Protein AF-A0A6P2BYM3-F1 (afdb_monomer_lite)

Sequence (238 aa):
MALVHRDWSRILVRNHDEKTKDMSRSVLPSSWRVGARATRRAVHKRRRARERDALAAARGATPEINDTYRAEIAGLVFTRRFYDKAAPLVRWARATVAADPALREAPLGEQVAYFARLMPPTLIGRHAVSHIAAGLDWADRAVCLTCQVTRPARPVTETERLVRQILAAGLHGTLNANLRTAYGRQASLDGEGGNHRQALPRRLLLGAHDAAAFAREMAGYPQARAVIATVAAMADRD

Foldseek 3Di:
DDDDDPDPVPPPPPCPLVVLAVLLVLQDFFPCPVVLVVLVVVLVVVVVVQVVVQVVVQVPHDGDRPDCSVVSVVVSVVVRLVRGPLVVVLVVLVVVLVVDPVLVPDPLVVSLVVQLVSFDPDPSSVSSSVNNSVSVVVVVVVVVVVVVPVPPVPPCPPLLVLLVLCQVLVVLVVLQVVLVVVLVVVVVVCPPDDDPPQHDDNDGDPHDVCSSVVSVSLVVHPVSSVSSVVSSVVSVVD

pLDDT: mean 74.5, std 16.9, range [35.12, 94.69]

Organism: NCBI:txid2480626

Structure (mmCIF, N/CA/C/O backbone):
data_AF-A0A6P2BYM3-F1
#
_entry.id   AF-A0A6P2BYM3-F1
#
loop_
_atom_site.group_PDB
_atom_site.id
_atom_site.type_symbol
_atom_site.label_atom_id
_atom_site.label_alt_id
_atom_site.label_comp_id
_atom_site.label_asym_id
_atom_site.label_entity_id
_atom_site.label_seq_id
_atom_site.pdbx_PDB_ins_code
_atom_site.Cartn_x
_atom_site.Cartn_y
_atom_site.Cartn_z
_atom_site.occupancy
_atom_site.B_iso_or_equiv
_atom_site.auth_seq_id
_atom_site.auth_comp_id
_atom_site.auth_asym_id
_atom_site.auth_atom_id
_atom_site.pdbx_PDB_model_num
ATOM 1 N N . MET A 1 1 ? -43.921 -13.849 39.320 1.00 38.28 1 MET A N 1
ATOM 2 C CA . MET A 1 1 ? -43.111 -12.941 38.477 1.00 38.28 1 MET A CA 1
ATOM 3 C C . MET A 1 1 ? -41.957 -13.733 37.880 1.00 38.28 1 MET A C 1
ATOM 5 O O . MET A 1 1 ? -40.975 -13.956 38.571 1.00 38.28 1 MET A O 1
ATOM 9 N N . ALA A 1 2 ? -42.099 -14.227 36.648 1.00 35.12 2 ALA A N 1
ATOM 10 C CA . ALA A 1 2 ? -41.050 -14.990 35.971 1.00 35.12 2 ALA A CA 1
ATOM 11 C C . ALA A 1 2 ? -40.265 -14.068 35.025 1.00 35.12 2 ALA A C 1
ATOM 13 O O . ALA A 1 2 ? -40.836 -13.469 34.115 1.00 35.12 2 ALA A O 1
ATOM 14 N N . LEU A 1 3 ? -38.963 -13.935 35.286 1.00 39.97 3 LEU A N 1
ATOM 15 C CA . LEU A 1 3 ? -37.997 -13.233 34.447 1.00 39.97 3 LEU A CA 1
ATOM 16 C C . LEU A 1 3 ? -37.864 -13.955 33.101 1.00 39.97 3 LEU A C 1
ATOM 18 O O . LEU A 1 3 ? -37.466 -15.116 33.039 1.00 39.97 3 LEU A O 1
ATOM 22 N N . VAL A 1 4 ? -38.200 -13.251 32.020 1.00 40.19 4 VAL A N 1
ATOM 23 C CA . VAL A 1 4 ? -38.022 -13.723 30.645 1.00 40.19 4 VAL A CA 1
ATOM 24 C C . VAL A 1 4 ? -36.529 -13.711 30.322 1.00 40.19 4 VAL A C 1
ATOM 26 O O . VAL A 1 4 ? -35.939 -12.662 30.058 1.00 40.19 4 VAL A O 1
ATOM 29 N N . HIS A 1 5 ? -35.916 -14.892 30.350 1.00 39.31 5 HIS A N 1
ATOM 30 C CA . HIS A 1 5 ? -34.553 -15.117 29.886 1.00 39.31 5 HIS A CA 1
ATOM 31 C C . HIS A 1 5 ? -34.525 -14.891 28.366 1.00 39.31 5 HIS A C 1
ATOM 33 O O . HIS A 1 5 ? -35.061 -15.690 27.598 1.00 39.31 5 HIS A O 1
ATOM 39 N N . ARG A 1 6 ? -33.948 -13.773 27.910 1.00 47.12 6 ARG A N 1
ATOM 40 C CA . ARG A 1 6 ? -33.677 -13.577 26.480 1.00 47.12 6 ARG A CA 1
ATOM 41 C C . ARG A 1 6 ? -32.546 -14.515 26.084 1.00 47.12 6 ARG A C 1
ATOM 43 O O . ARG A 1 6 ? -31.391 -14.299 26.443 1.00 47.12 6 ARG A O 1
ATOM 50 N N . ASP A 1 7 ? -32.917 -15.577 25.387 1.00 41.12 7 ASP A N 1
ATOM 51 C CA . ASP A 1 7 ? -32.004 -16.519 24.765 1.00 41.12 7 ASP A CA 1
ATOM 52 C C . ASP A 1 7 ? -31.362 -15.872 23.526 1.00 41.12 7 ASP A C 1
ATOM 54 O O . ASP A 1 7 ? -31.985 -15.714 22.474 1.00 41.12 7 ASP A O 1
ATOM 58 N N . TRP A 1 8 ? -30.108 -15.450 23.675 1.00 41.06 8 TRP A N 1
ATOM 59 C CA . TRP A 1 8 ? -29.297 -14.869 22.603 1.00 41.06 8 TRP A CA 1
ATOM 60 C C . TRP A 1 8 ? -28.650 -15.932 21.695 1.00 41.06 8 TRP A C 1
ATOM 62 O O . TRP A 1 8 ? -27.950 -15.578 20.747 1.00 41.06 8 TRP A O 1
ATOM 72 N N . SER A 1 9 ? -28.904 -17.229 21.914 1.00 38.72 9 SER A N 1
ATOM 73 C CA . SER A 1 9 ? -28.304 -18.322 21.129 1.00 38.72 9 SER A CA 1
ATOM 74 C C . SER A 1 9 ? -28.823 -18.439 19.683 1.00 38.72 9 SER A C 1
ATOM 76 O O . SER A 1 9 ? -28.321 -19.248 18.901 1.00 38.72 9 SER A O 1
ATOM 78 N N . ARG A 1 10 ? -29.788 -17.601 19.271 1.00 37.06 10 ARG A N 1
ATOM 79 C CA . ARG A 1 10 ? -30.429 -17.646 17.941 1.00 37.06 10 ARG A CA 1
ATOM 80 C C . ARG A 1 10 ? -29.962 -16.618 16.906 1.00 37.06 10 ARG A C 1
ATOM 82 O O . ARG A 1 10 ? -30.599 -16.498 15.865 1.00 37.06 10 ARG A O 1
ATOM 89 N N . ILE A 1 11 ? -28.820 -15.954 17.096 1.00 40.03 11 ILE A N 1
ATOM 90 C CA . ILE A 1 11 ? -28.128 -15.253 15.988 1.00 40.03 11 ILE A CA 1
ATOM 91 C C . ILE A 1 11 ? -26.802 -15.955 15.666 1.00 40.03 11 ILE A C 1
ATOM 93 O O . ILE A 1 11 ? -25.751 -15.345 15.495 1.00 40.03 11 ILE A O 1
ATOM 97 N N . LEU A 1 12 ? -26.839 -17.283 15.575 1.00 39.53 12 LEU A N 1
ATOM 98 C CA . LEU A 1 12 ? -25.776 -18.049 14.936 1.00 39.53 12 LEU A CA 1
ATOM 99 C C . LEU A 1 12 ? -25.967 -17.915 13.423 1.00 39.53 12 LEU A C 1
ATOM 101 O O . LEU A 1 12 ? -26.737 -18.643 12.796 1.00 39.53 12 LEU A O 1
ATOM 105 N N . VAL A 1 13 ? -25.292 -16.922 12.841 1.00 37.38 13 VAL A N 1
ATOM 106 C CA . VAL A 1 13 ? -25.166 -16.763 11.390 1.00 37.38 13 VAL A CA 1
ATOM 107 C C . VAL A 1 13 ? -24.472 -18.016 10.846 1.00 37.38 13 VAL A C 1
ATOM 109 O O . VAL A 1 13 ? -23.249 -18.097 10.796 1.00 37.38 13 VAL A O 1
ATOM 112 N N . ARG A 1 14 ? -25.271 -18.999 10.414 1.00 39.94 14 ARG A N 1
ATOM 113 C CA . ARG A 1 14 ? -24.880 -20.276 9.778 1.00 39.94 14 ARG A CA 1
ATOM 114 C C . ARG A 1 14 ? -24.129 -20.129 8.437 1.00 39.94 14 ARG A C 1
ATOM 116 O O . ARG A 1 14 ? -23.983 -21.095 7.706 1.00 39.94 14 ARG A O 1
ATOM 123 N N . ASN A 1 15 ? -23.648 -18.932 8.110 1.00 40.53 15 ASN A N 1
ATOM 124 C CA . ASN A 1 15 ? -23.159 -18.541 6.787 1.00 40.53 15 ASN A CA 1
ATOM 125 C C . ASN A 1 15 ? -21.648 -18.196 6.777 1.00 40.53 15 ASN A C 1
ATOM 127 O O . ASN A 1 15 ? -21.139 -17.596 5.834 1.00 40.53 15 ASN A O 1
ATOM 131 N N . HIS A 1 16 ? -20.910 -18.505 7.852 1.00 48.97 16 HIS A N 1
ATOM 132 C CA . HIS A 1 16 ? -19.510 -18.079 8.006 1.00 48.97 16 HIS A CA 1
ATOM 133 C C . HIS A 1 16 ? -18.551 -18.761 7.009 1.00 48.97 16 HIS A C 1
ATOM 135 O O . HIS A 1 16 ? -17.709 -18.098 6.393 1.00 48.97 16 HIS A O 1
ATOM 141 N N . ASP A 1 17 ? -18.733 -20.061 6.775 1.00 49.97 17 ASP A N 1
ATOM 142 C CA . ASP A 1 17 ? -17.878 -20.843 5.872 1.00 49.97 17 ASP A CA 1
ATOM 143 C C . ASP A 1 17 ? -18.214 -20.591 4.398 1.00 49.97 17 ASP A C 1
ATOM 145 O O . ASP A 1 17 ? -17.322 -20.514 3.547 1.00 49.97 17 ASP A O 1
ATOM 149 N N . GLU A 1 18 ? -19.500 -20.402 4.093 1.00 53.53 18 GLU A N 1
ATOM 150 C CA . GLU A 1 18 ? -19.970 -20.005 2.762 1.00 53.53 18 GLU A CA 1
ATOM 151 C C . GLU A 1 18 ? -19.459 -18.614 2.399 1.00 53.53 18 GLU A C 1
ATOM 153 O O . GLU A 1 18 ? -18.909 -18.438 1.317 1.00 53.53 18 GLU A O 1
ATOM 158 N N . LYS A 1 19 ? -19.482 -17.662 3.338 1.00 60.12 19 LYS A N 1
ATOM 159 C CA . LYS A 1 19 ? -18.892 -16.334 3.145 1.00 60.12 19 LYS A CA 1
ATOM 160 C C . LYS A 1 19 ? -17.387 -16.391 2.889 1.00 60.12 19 LYS A C 1
ATOM 162 O O . LYS A 1 19 ? -16.886 -15.648 2.051 1.00 60.12 19 LYS A O 1
ATOM 167 N N . THR A 1 20 ? -16.655 -17.273 3.566 1.00 54.47 20 THR A N 1
ATOM 168 C CA . THR A 1 20 ? -15.210 -17.456 3.339 1.00 54.47 20 THR A CA 1
ATOM 169 C C . THR A 1 20 ? -14.934 -18.039 1.951 1.00 54.47 20 THR A C 1
ATOM 171 O O . THR A 1 20 ? -14.090 -17.523 1.210 1.00 54.47 20 THR A O 1
ATOM 174 N N . LYS A 1 21 ? -15.703 -19.057 1.541 1.00 56.66 21 LYS A N 1
ATOM 175 C CA . LYS A 1 21 ? -15.645 -19.620 0.184 1.00 56.66 21 LYS A CA 1
ATOM 176 C C . LYS A 1 21 ? -16.034 -18.590 -0.878 1.00 56.66 21 LYS A C 1
ATOM 178 O O . LYS A 1 21 ? -15.317 -18.461 -1.870 1.00 56.66 21 LYS A O 1
ATOM 183 N N . ASP A 1 22 ? -17.085 -17.815 -0.666 1.00 56.53 22 ASP A N 1
ATOM 184 C CA . ASP A 1 22 ? -17.544 -16.799 -1.612 1.00 56.53 22 ASP A CA 1
ATOM 185 C C . ASP A 1 22 ? -16.591 -15.611 -1.698 1.00 56.53 22 ASP A C 1
ATOM 187 O O . ASP A 1 22 ? -16.320 -15.139 -2.799 1.00 56.53 22 ASP A O 1
ATOM 191 N N . MET A 1 23 ? -15.966 -15.198 -0.592 1.00 57.38 23 MET A N 1
ATOM 192 C CA . MET A 1 23 ? -14.888 -14.203 -0.625 1.00 57.38 23 MET A CA 1
ATOM 193 C C . MET A 1 23 ? -13.652 -14.713 -1.375 1.00 57.38 23 MET A C 1
ATOM 195 O O . MET A 1 23 ? -13.009 -13.946 -2.091 1.00 57.38 23 MET A O 1
ATOM 199 N N . SER A 1 24 ? -13.318 -16.004 -1.253 1.00 55.56 24 SER A N 1
ATOM 200 C CA . SER A 1 24 ? -12.226 -16.609 -2.029 1.00 55.56 24 SER A CA 1
ATOM 201 C C . SER A 1 24 ? -12.542 -16.643 -3.532 1.00 55.56 24 SER A C 1
ATOM 203 O O . SER A 1 24 ? -11.670 -16.373 -4.357 1.00 55.56 24 SER A O 1
ATOM 205 N N . ARG A 1 25 ? -13.809 -16.889 -3.897 1.00 51.53 25 ARG A N 1
ATOM 206 C CA . ARG A 1 25 ? -14.308 -16.861 -5.283 1.00 51.53 25 ARG A CA 1
ATOM 207 C C . ARG A 1 25 ? -14.476 -15.440 -5.825 1.00 51.53 25 ARG A C 1
ATOM 209 O O . ARG A 1 25 ? -14.321 -15.234 -7.025 1.00 51.53 25 ARG A O 1
ATOM 216 N N . SER A 1 26 ? -14.724 -14.454 -4.959 1.00 51.56 26 SER A N 1
ATOM 217 C CA . SER A 1 26 ? -14.814 -13.034 -5.314 1.00 51.56 26 SER A CA 1
ATOM 218 C C . SER A 1 26 ? -13.451 -12.362 -5.491 1.00 51.56 26 SER A C 1
ATOM 220 O O . SER A 1 26 ? -13.408 -11.159 -5.764 1.00 51.56 26 SER A O 1
ATOM 222 N N . VAL A 1 27 ? -12.337 -13.095 -5.340 1.00 56.22 27 VAL A N 1
ATOM 223 C CA . VAL A 1 27 ? -11.008 -12.634 -5.766 1.00 56.22 27 VAL A CA 1
ATOM 224 C C . VAL A 1 27 ? -11.019 -12.555 -7.288 1.00 56.22 27 VAL A C 1
ATOM 226 O O . VAL A 1 27 ? -10.616 -13.465 -8.013 1.00 56.22 27 VAL A O 1
ATOM 229 N N . LEU A 1 28 ? -11.566 -11.443 -7.772 1.00 55.06 28 LEU A N 1
ATOM 230 C CA . LEU A 1 28 ? -11.684 -11.179 -9.185 1.00 55.06 28 LEU A CA 1
ATOM 231 C C . LEU A 1 28 ? -10.285 -11.010 -9.776 1.00 55.06 28 LEU A C 1
ATOM 233 O O . LEU A 1 28 ? -9.410 -10.410 -9.140 1.00 55.06 28 LEU A O 1
ATOM 237 N N . PRO A 1 29 ? -10.072 -11.497 -11.003 1.00 54.88 29 PRO A N 1
ATOM 238 C CA . PRO A 1 29 ? -8.813 -11.279 -11.677 1.00 54.88 29 PRO A CA 1
ATOM 239 C C . PRO A 1 29 ? -8.506 -9.789 -11.832 1.00 54.88 29 PRO A C 1
ATOM 241 O O . PRO A 1 29 ? -9.413 -9.019 -12.152 1.00 54.88 29 PRO A O 1
ATOM 244 N N . SER A 1 30 ? -7.238 -9.403 -11.664 1.00 57.72 30 SER A N 1
ATOM 245 C CA . SER A 1 30 ? -6.820 -7.999 -11.703 1.00 57.72 30 SER A CA 1
ATOM 246 C C . SER A 1 30 ? -7.442 -7.188 -12.846 1.00 57.72 30 SER A C 1
ATOM 248 O O . SER A 1 30 ? -7.422 -7.584 -14.018 1.00 57.72 30 SER A O 1
ATOM 250 N N . SER A 1 31 ? -7.925 -5.987 -12.519 1.00 59.53 31 SER A N 1
ATOM 251 C CA . SER A 1 31 ? -8.352 -4.995 -13.519 1.00 59.53 31 SER A CA 1
ATOM 252 C C . SER A 1 31 ? -7.182 -4.519 -14.392 1.00 59.53 31 SER A C 1
ATOM 254 O O . SER A 1 31 ? -7.376 -4.027 -15.500 1.00 59.53 31 SER A O 1
ATOM 256 N N . TRP A 1 32 ? -5.943 -4.733 -13.941 1.00 66.25 32 TRP A N 1
ATOM 257 C CA . TRP A 1 32 ? -4.725 -4.275 -14.605 1.00 66.25 32 TRP A CA 1
ATOM 258 C C . TRP A 1 32 ? -4.110 -5.282 -15.595 1.00 66.25 32 TRP A C 1
ATOM 260 O O . TRP A 1 32 ? -2.950 -5.163 -15.979 1.00 66.25 32 TRP A O 1
ATOM 270 N N . ARG A 1 33 ? -4.854 -6.297 -16.049 1.00 69.44 33 ARG A N 1
ATOM 271 C CA . ARG A 1 33 ? -4.353 -7.314 -17.001 1.00 69.44 33 ARG A CA 1
ATOM 272 C C . ARG A 1 33 ? -3.736 -6.723 -18.273 1.00 69.44 33 ARG A C 1
ATOM 274 O O . ARG A 1 33 ? -2.705 -7.217 -18.729 1.00 69.44 33 ARG A O 1
ATOM 281 N N . VAL A 1 34 ? -4.351 -5.683 -18.839 1.00 72.75 34 VAL A N 1
ATOM 282 C CA . VAL A 1 34 ? -3.869 -5.025 -20.067 1.00 72.75 34 VAL A CA 1
ATOM 283 C C . VAL A 1 34 ? -2.546 -4.300 -19.802 1.00 72.75 34 VAL A C 1
ATOM 285 O O . VAL A 1 34 ? -1.559 -4.553 -20.495 1.00 72.75 34 VAL A O 1
ATOM 288 N N . GLY A 1 35 ? -2.487 -3.497 -18.736 1.00 74.12 35 GLY A N 1
ATOM 289 C CA . GLY A 1 35 ? -1.265 -2.808 -18.314 1.00 74.12 35 GLY A CA 1
ATOM 290 C C . GLY A 1 35 ? -0.143 -3.774 -17.931 1.00 74.12 35 GLY A C 1
ATOM 291 O O . GLY A 1 35 ? 0.995 -3.593 -18.348 1.00 74.12 35 GLY A O 1
ATOM 292 N N . ALA A 1 36 ? -0.460 -4.877 -17.250 1.00 75.88 36 ALA A N 1
ATOM 293 C CA . ALA A 1 36 ? 0.516 -5.905 -16.902 1.00 75.88 36 ALA A CA 1
ATOM 294 C C . ALA A 1 36 ? 1.139 -6.567 -18.143 1.00 75.88 36 ALA A C 1
ATOM 296 O O . ALA A 1 36 ? 2.344 -6.818 -18.172 1.00 75.88 36 ALA A O 1
ATOM 297 N N . ARG A 1 37 ? 0.348 -6.832 -19.195 1.00 80.56 37 ARG A N 1
ATOM 298 C CA . ARG A 1 37 ? 0.871 -7.358 -20.470 1.00 80.56 37 ARG A CA 1
ATOM 299 C C . ARG A 1 37 ? 1.792 -6.345 -21.151 1.00 80.56 37 ARG A C 1
ATOM 301 O O . ARG A 1 37 ? 2.858 -6.738 -21.624 1.00 80.56 37 ARG A O 1
ATOM 308 N N . ALA A 1 38 ? 1.415 -5.067 -21.174 1.00 80.94 38 ALA A N 1
ATOM 309 C CA . ALA A 1 38 ? 2.238 -3.998 -21.740 1.00 80.94 38 ALA A CA 1
ATOM 310 C C . ALA A 1 38 ? 3.565 -3.837 -20.976 1.00 80.94 38 ALA A C 1
ATOM 312 O O . ALA A 1 38 ? 4.638 -3.889 -21.578 1.00 80.94 38 ALA A O 1
ATOM 313 N N . THR A 1 39 ? 3.508 -3.767 -19.646 1.00 80.06 39 THR A N 1
ATOM 314 C CA . THR A 1 39 ? 4.687 -3.675 -18.776 1.00 80.06 39 THR A CA 1
ATOM 315 C C . THR A 1 39 ? 5.588 -4.898 -18.927 1.00 80.06 39 THR A C 1
ATOM 317 O O . THR A 1 39 ? 6.797 -4.748 -19.071 1.00 80.06 39 THR A O 1
ATOM 320 N N . ARG A 1 40 ? 5.027 -6.114 -19.001 1.00 83.75 40 ARG A N 1
ATOM 321 C CA . ARG A 1 40 ? 5.800 -7.338 -19.264 1.00 83.75 40 ARG A CA 1
ATOM 322 C C . ARG A 1 40 ? 6.546 -7.260 -20.593 1.00 83.75 40 ARG A C 1
ATOM 324 O O . ARG A 1 40 ? 7.740 -7.545 -20.638 1.00 83.75 40 ARG A O 1
ATOM 331 N N . ARG A 1 41 ? 5.869 -6.845 -21.671 1.00 86.19 41 ARG A N 1
ATOM 332 C CA . ARG A 1 41 ? 6.507 -6.648 -22.985 1.00 86.19 41 ARG A CA 1
ATOM 333 C C . ARG A 1 41 ? 7.653 -5.639 -22.898 1.00 86.19 41 ARG A C 1
ATOM 335 O O . ARG A 1 41 ? 8.714 -5.904 -23.456 1.00 86.19 41 ARG A O 1
ATOM 342 N N . ALA A 1 42 ? 7.470 -4.540 -2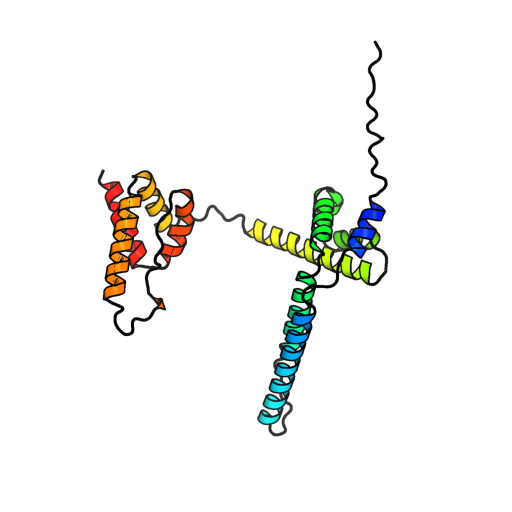2.166 1.00 83.75 42 ALA A N 1
ATOM 343 C CA . ALA A 1 42 ? 8.506 -3.531 -21.962 1.00 83.75 42 ALA A CA 1
ATOM 344 C C . ALA A 1 42 ? 9.716 -4.071 -21.178 1.00 83.75 42 ALA A C 1
ATOM 346 O O . ALA A 1 42 ? 10.845 -3.879 -21.621 1.00 83.75 42 ALA A O 1
ATOM 347 N N . VAL A 1 43 ? 9.494 -4.803 -20.078 1.00 81.31 43 VAL A N 1
ATOM 348 C CA . VAL A 1 43 ? 10.556 -5.461 -19.289 1.00 81.31 43 VAL A CA 1
ATOM 349 C C . VAL A 1 43 ? 11.371 -6.411 -20.169 1.00 81.31 43 VAL A C 1
ATOM 351 O O . VAL A 1 43 ? 12.594 -6.312 -20.230 1.00 81.31 43 VAL A O 1
ATOM 354 N N . HIS A 1 44 ? 10.707 -7.284 -20.931 1.00 85.62 44 HIS A N 1
ATOM 355 C CA . HIS A 1 44 ? 11.399 -8.203 -21.838 1.00 85.62 44 HIS A CA 1
ATOM 356 C C . HIS A 1 44 ? 12.124 -7.482 -22.982 1.00 85.62 44 HIS A C 1
ATOM 358 O O . HIS A 1 44 ? 13.206 -7.909 -23.377 1.00 85.62 44 HIS A O 1
ATOM 364 N N . LYS A 1 45 ? 11.554 -6.394 -23.519 1.00 85.94 45 LYS A N 1
ATOM 365 C CA . LYS A 1 45 ? 12.215 -5.578 -24.547 1.00 85.94 45 LYS A CA 1
ATOM 366 C C . LYS A 1 45 ? 13.496 -4.946 -24.002 1.00 85.94 45 LYS A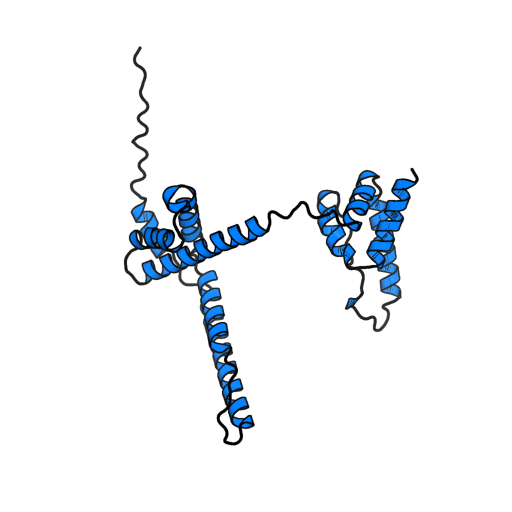 C 1
ATOM 368 O O . LYS A 1 45 ? 14.524 -5.042 -24.660 1.00 85.94 45 LYS A O 1
ATOM 373 N N . ARG A 1 46 ? 13.449 -4.354 -22.802 1.00 84.50 46 ARG A N 1
ATOM 374 C CA . ARG A 1 46 ? 14.629 -3.776 -22.140 1.00 84.50 46 ARG A CA 1
ATOM 375 C C . ARG A 1 46 ? 15.688 -4.828 -21.849 1.00 84.50 46 ARG A C 1
ATOM 377 O O . ARG A 1 46 ? 16.851 -4.581 -22.131 1.00 84.50 46 ARG A O 1
ATOM 384 N N . ARG A 1 47 ? 15.291 -6.003 -21.351 1.00 84.69 47 ARG A N 1
ATOM 385 C CA . ARG A 1 47 ? 16.220 -7.111 -21.106 1.00 84.69 47 ARG A CA 1
ATOM 386 C C . ARG A 1 47 ? 16.963 -7.519 -22.380 1.00 84.69 47 ARG A C 1
ATOM 388 O O . ARG A 1 47 ? 18.184 -7.528 -22.372 1.00 84.69 47 ARG A O 1
ATOM 395 N N . ARG A 1 48 ? 16.242 -7.752 -23.484 1.00 86.56 48 ARG A N 1
ATOM 396 C CA . ARG A 1 48 ? 16.866 -8.090 -24.777 1.00 86.56 48 ARG A CA 1
ATOM 397 C C . ARG A 1 48 ? 17.786 -6.989 -25.300 1.00 86.56 48 ARG A C 1
ATOM 399 O O . ARG A 1 48 ? 18.817 -7.294 -25.881 1.00 86.56 48 ARG A O 1
ATOM 406 N N . ALA A 1 49 ? 17.414 -5.721 -25.113 1.00 85.62 49 ALA A N 1
ATOM 407 C CA . ALA A 1 49 ? 18.270 -4.600 -25.492 1.00 85.62 49 ALA A CA 1
ATOM 408 C C . ALA A 1 49 ? 19.573 -4.602 -24.679 1.00 85.62 49 ALA A C 1
ATOM 410 O O . ALA A 1 49 ? 20.639 -4.566 -25.274 1.00 85.62 49 ALA A O 1
ATOM 411 N N . ARG A 1 50 ? 19.494 -4.764 -23.350 1.00 82.56 50 ARG A N 1
ATOM 412 C CA . ARG A 1 50 ? 20.676 -4.864 -22.477 1.00 82.56 50 ARG A CA 1
ATOM 413 C C . ARG A 1 50 ? 21.553 -6.067 -22.823 1.00 82.56 50 ARG A C 1
ATOM 415 O O . ARG A 1 50 ? 22.762 -5.917 -22.888 1.00 82.56 50 ARG A O 1
ATOM 422 N N . GLU A 1 51 ? 20.955 -7.230 -23.076 1.00 83.44 51 GLU A N 1
ATOM 423 C CA . GLU A 1 51 ? 21.671 -8.436 -23.521 1.00 83.44 51 GLU A CA 1
ATOM 424 C C . GLU A 1 51 ? 22.413 -8.185 -24.839 1.00 83.44 51 GLU A C 1
ATOM 426 O O . GLU A 1 51 ? 23.597 -8.488 -24.948 1.00 83.44 51 GLU A O 1
ATOM 431 N N . ARG A 1 52 ? 21.746 -7.574 -25.825 1.00 84.44 52 ARG A N 1
ATOM 432 C CA . ARG A 1 52 ? 22.359 -7.218 -27.110 1.00 84.44 52 ARG A CA 1
ATOM 433 C C . ARG A 1 52 ? 23.496 -6.211 -26.941 1.00 84.44 52 ARG A C 1
ATOM 435 O O . ARG A 1 52 ? 24.556 -6.400 -27.527 1.00 84.44 52 ARG A O 1
ATOM 442 N N . ASP A 1 53 ? 23.276 -5.153 -26.170 1.00 83.88 53 ASP A N 1
ATOM 443 C CA . ASP A 1 53 ? 24.260 -4.088 -25.979 1.00 83.88 53 ASP A CA 1
ATOM 444 C C . ASP A 1 53 ? 25.482 -4.617 -25.198 1.00 83.88 53 ASP A C 1
ATOM 446 O O . ASP A 1 53 ? 26.619 -4.308 -25.550 1.00 83.88 53 ASP A O 1
ATOM 450 N N . ALA A 1 54 ? 25.268 -5.499 -24.214 1.00 82.25 54 ALA A N 1
ATOM 451 C CA . ALA A 1 54 ? 26.339 -6.173 -23.483 1.00 82.25 54 ALA A CA 1
ATOM 452 C C . ALA A 1 54 ? 27.131 -7.145 -24.376 1.00 82.25 54 ALA A C 1
ATOM 454 O O . ALA A 1 54 ? 28.358 -7.140 -24.337 1.00 82.25 54 ALA A O 1
ATOM 455 N N . LEU A 1 55 ? 26.458 -7.926 -25.232 1.00 83.06 55 LEU A N 1
ATOM 456 C CA . LEU A 1 55 ? 27.120 -8.792 -26.218 1.00 83.06 55 LEU A CA 1
ATOM 457 C C . LEU A 1 55 ? 27.952 -7.987 -27.226 1.00 83.06 55 LEU A C 1
ATOM 459 O O . LEU A 1 55 ? 29.076 -8.374 -27.540 1.00 83.06 55 LEU A O 1
ATOM 463 N N . ALA A 1 56 ? 27.432 -6.854 -27.706 1.00 83.06 56 ALA A N 1
ATOM 464 C CA . ALA A 1 56 ? 28.161 -5.965 -28.609 1.00 83.06 56 ALA A CA 1
ATOM 465 C C . ALA A 1 56 ? 29.397 -5.341 -27.935 1.00 83.06 56 ALA A C 1
ATOM 467 O O . ALA A 1 56 ? 30.445 -5.204 -28.567 1.00 83.06 56 ALA A O 1
ATOM 468 N N . ALA A 1 57 ? 29.294 -4.993 -26.650 1.00 80.44 57 ALA A N 1
ATOM 469 C CA . ALA A 1 57 ? 30.396 -4.427 -25.878 1.00 80.44 57 ALA A CA 1
ATOM 470 C C . ALA A 1 57 ? 31.474 -5.462 -25.511 1.00 80.44 57 ALA A C 1
ATOM 472 O O . ALA A 1 57 ? 32.651 -5.113 -25.449 1.00 80.44 57 ALA A O 1
ATOM 473 N N . ALA A 1 58 ? 31.097 -6.726 -25.296 1.00 80.94 58 ALA A N 1
ATOM 474 C CA . ALA A 1 58 ? 32.000 -7.746 -24.767 1.00 80.94 58 ALA A CA 1
ATOM 475 C C . ALA A 1 58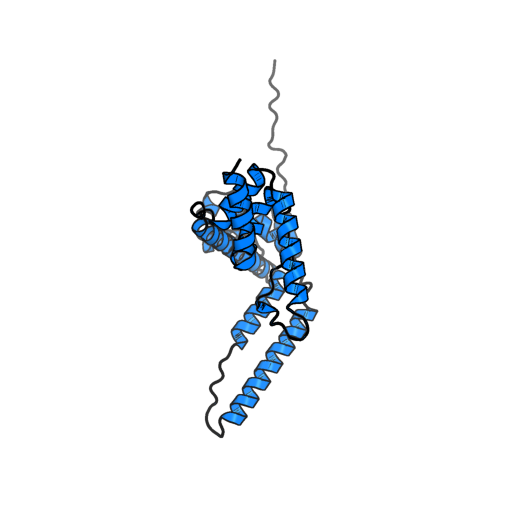 ? 33.044 -8.273 -25.770 1.00 80.94 58 ALA A C 1
ATOM 477 O O . ALA A 1 58 ? 34.005 -8.905 -25.347 1.00 80.94 58 ALA A O 1
ATOM 478 N N . ARG A 1 59 ? 32.898 -8.009 -27.081 1.00 76.06 59 ARG A N 1
ATOM 479 C CA . ARG A 1 59 ? 33.895 -8.319 -28.139 1.00 76.06 59 ARG A CA 1
ATOM 480 C C . ARG A 1 59 ? 34.546 -9.719 -28.037 1.00 76.06 59 ARG A C 1
ATOM 482 O O . ARG A 1 59 ? 35.735 -9.868 -28.297 1.00 76.06 59 ARG A O 1
ATOM 489 N N . GLY A 1 60 ? 33.773 -10.743 -27.671 1.00 71.75 60 GLY A N 1
ATOM 490 C CA . GLY A 1 60 ? 34.248 -12.130 -27.531 1.00 71.75 60 GLY A CA 1
ATOM 491 C C . GLY A 1 60 ? 34.499 -12.601 -26.092 1.00 71.75 60 GLY A C 1
ATOM 492 O O . GLY A 1 60 ? 34.717 -13.790 -25.886 1.00 71.75 60 GLY A O 1
ATOM 493 N N . ALA A 1 61 ? 34.412 -11.717 -25.097 1.00 73.12 61 ALA A N 1
ATOM 494 C CA . ALA A 1 61 ? 34.316 -12.090 -23.687 1.00 73.12 61 ALA A CA 1
ATOM 495 C C . ALA A 1 61 ? 32.861 -12.409 -23.290 1.00 73.12 61 ALA A C 1
ATOM 497 O O . ALA A 1 61 ? 31.911 -11.995 -23.958 1.00 73.12 61 ALA A O 1
ATOM 498 N N . THR A 1 62 ? 32.671 -13.126 -22.180 1.00 75.31 62 THR A N 1
ATOM 499 C CA . THR A 1 62 ? 31.338 -13.356 -21.605 1.00 75.31 62 THR A CA 1
ATOM 500 C C . THR A 1 62 ? 30.827 -12.057 -20.972 1.00 75.31 62 THR A C 1
ATOM 502 O O . THR A 1 62 ? 31.459 -11.565 -20.037 1.00 75.31 62 THR A O 1
ATOM 505 N N . PRO A 1 63 ? 29.706 -11.480 -21.440 1.00 71.12 63 PRO A N 1
ATOM 506 C CA . PRO A 1 63 ? 29.179 -10.246 -20.871 1.00 71.12 63 PRO A CA 1
ATOM 507 C C . PRO A 1 63 ? 28.622 -10.470 -19.463 1.00 71.12 63 PRO A C 1
ATOM 509 O O . PRO A 1 63 ? 27.769 -11.334 -19.250 1.00 71.12 63 PRO A O 1
ATOM 512 N N . GLU A 1 64 ? 29.036 -9.630 -18.519 1.00 68.12 64 GLU A N 1
ATOM 513 C CA . GLU A 1 64 ? 28.388 -9.535 -17.215 1.00 68.12 64 GLU A CA 1
ATOM 514 C C . GLU A 1 64 ? 27.139 -8.652 -17.335 1.00 68.12 64 GLU A C 1
ATOM 516 O O . GLU A 1 64 ? 27.210 -7.449 -17.592 1.00 68.12 64 GLU A O 1
ATOM 521 N N . ILE A 1 65 ? 25.962 -9.263 -17.198 1.00 67.62 65 ILE A N 1
ATOM 522 C CA . ILE A 1 65 ? 24.685 -8.557 -17.294 1.00 67.62 65 ILE A CA 1
ATOM 523 C C . ILE A 1 65 ? 24.185 -8.297 -15.880 1.00 67.62 65 ILE A C 1
ATOM 525 O O . ILE A 1 65 ? 23.769 -9.216 -15.176 1.00 67.62 65 ILE A O 1
ATOM 529 N N . ASN A 1 66 ? 24.181 -7.026 -15.484 1.00 66.69 66 ASN A N 1
ATOM 530 C CA . ASN A 1 66 ? 23.615 -6.608 -14.209 1.00 66.69 66 ASN A CA 1
ATOM 531 C C . ASN A 1 66 ? 22.078 -6.737 -14.271 1.00 66.69 66 ASN A C 1
ATOM 533 O O . ASN A 1 66 ? 21.375 -5.884 -14.830 1.00 66.69 66 ASN A O 1
ATOM 537 N N . ASP A 1 67 ? 21.559 -7.878 -13.806 1.00 68.81 67 ASP A N 1
ATOM 538 C CA . ASP A 1 67 ? 20.196 -8.305 -14.108 1.00 68.81 67 ASP A CA 1
ATOM 539 C C . ASP A 1 67 ? 19.162 -7.788 -13.097 1.00 68.81 67 ASP A C 1
ATOM 541 O O . ASP A 1 67 ? 18.886 -8.389 -12.058 1.00 68.81 67 ASP A O 1
ATOM 545 N N . THR A 1 68 ? 18.497 -6.684 -13.445 1.00 77.62 68 THR A N 1
ATOM 546 C CA . THR A 1 68 ? 17.323 -6.199 -12.703 1.00 77.62 68 THR A CA 1
ATOM 547 C C . THR A 1 68 ? 16.033 -6.942 -13.068 1.00 77.62 68 THR A C 1
ATOM 549 O O . THR A 1 68 ? 14.984 -6.655 -12.488 1.00 77.62 68 THR A O 1
ATOM 552 N N . TYR A 1 69 ? 16.056 -7.897 -14.008 1.00 76.44 69 TYR A N 1
ATOM 553 C CA . TYR A 1 69 ? 14.861 -8.573 -14.526 1.00 76.44 69 TYR A CA 1
ATOM 554 C C . TYR A 1 69 ? 14.041 -9.238 -13.427 1.00 76.44 69 TYR A C 1
ATOM 556 O O . TYR A 1 69 ? 12.817 -9.105 -13.407 1.00 76.44 69 TYR A O 1
ATOM 564 N N . ARG A 1 70 ? 14.696 -9.919 -12.479 1.00 75.38 70 ARG A N 1
ATOM 565 C CA . ARG A 1 70 ? 13.996 -10.596 -11.380 1.00 75.38 70 ARG A CA 1
ATOM 566 C C . ARG A 1 70 ? 13.227 -9.604 -10.507 1.00 75.38 70 ARG A C 1
ATOM 568 O O . ARG A 1 70 ? 12.072 -9.865 -10.175 1.00 75.38 70 ARG A O 1
ATOM 575 N N . ALA A 1 71 ? 13.827 -8.453 -10.205 1.00 75.88 71 ALA A N 1
ATOM 576 C CA . ALA A 1 71 ? 13.187 -7.376 -9.453 1.00 75.88 71 ALA A CA 1
ATOM 577 C C . ALA A 1 71 ? 12.067 -6.693 -10.261 1.00 75.88 71 ALA A C 1
ATOM 579 O O . ALA A 1 71 ? 10.980 -6.466 -9.734 1.00 75.88 71 ALA A O 1
ATOM 580 N N . GLU A 1 72 ? 12.276 -6.435 -11.557 1.00 73.38 72 GLU A N 1
ATOM 581 C CA . GLU A 1 72 ? 11.262 -5.841 -12.442 1.00 73.38 72 GLU A CA 1
ATOM 582 C C . GLU A 1 72 ? 10.031 -6.757 -12.605 1.00 73.38 72 GLU A C 1
ATOM 584 O O . GLU A 1 72 ? 8.887 -6.294 -12.579 1.00 73.38 72 GLU A O 1
ATOM 589 N N . ILE A 1 73 ? 10.242 -8.073 -12.724 1.00 79.88 73 ILE A N 1
ATOM 590 C CA . ILE A 1 73 ? 9.164 -9.070 -12.761 1.00 79.88 73 ILE A CA 1
ATOM 591 C C . ILE A 1 73 ? 8.481 -9.199 -11.396 1.00 79.88 73 ILE A C 1
ATOM 593 O O . ILE A 1 73 ? 7.253 -9.290 -11.349 1.00 79.88 73 ILE A O 1
ATOM 597 N N . ALA A 1 74 ? 9.232 -9.169 -10.293 1.00 72.12 74 ALA A N 1
ATOM 598 C CA . ALA A 1 74 ? 8.653 -9.162 -8.951 1.00 72.12 74 ALA A CA 1
ATOM 599 C C . ALA A 1 74 ? 7.745 -7.937 -8.743 1.00 72.12 74 ALA A C 1
ATOM 601 O O . ALA A 1 74 ? 6.605 -8.093 -8.305 1.00 72.12 74 ALA A O 1
ATOM 602 N N . GLY A 1 75 ? 8.192 -6.748 -9.163 1.00 70.88 75 GLY A N 1
ATOM 603 C CA . GLY A 1 75 ? 7.394 -5.521 -9.153 1.00 70.88 75 GLY A CA 1
ATOM 604 C C . GLY A 1 75 ? 6.133 -5.627 -10.016 1.00 70.88 75 GLY A C 1
ATOM 605 O O . GLY A 1 75 ? 5.044 -5.291 -9.564 1.00 70.88 75 GLY A O 1
ATOM 606 N N . LEU A 1 76 ? 6.232 -6.187 -11.228 1.00 75.94 76 LEU A N 1
ATOM 607 C CA . LEU A 1 76 ? 5.071 -6.447 -12.088 1.00 75.94 76 LEU A CA 1
ATOM 608 C C . LEU A 1 76 ? 4.030 -7.355 -11.407 1.00 75.94 76 LEU A C 1
ATOM 610 O O . LEU A 1 76 ? 2.827 -7.089 -11.482 1.00 75.94 76 LEU A O 1
ATOM 614 N N . VAL A 1 77 ? 4.480 -8.445 -10.779 1.00 74.56 77 VAL A N 1
ATOM 615 C CA . VAL A 1 77 ? 3.607 -9.394 -10.072 1.00 74.56 77 VAL A CA 1
ATOM 616 C C . VAL A 1 77 ? 2.967 -8.733 -8.855 1.00 74.56 77 VAL A C 1
ATOM 618 O O . VAL A 1 77 ? 1.764 -8.905 -8.651 1.00 74.56 77 VAL A O 1
ATOM 621 N N . PHE A 1 78 ? 3.736 -7.952 -8.094 1.00 69.19 78 PHE A N 1
ATOM 622 C CA . PHE A 1 78 ? 3.241 -7.162 -6.970 1.00 69.19 78 PHE A CA 1
ATOM 623 C C . PHE A 1 78 ? 2.135 -6.201 -7.415 1.00 69.19 78 PHE A C 1
ATOM 625 O O . PHE A 1 78 ? 1.020 -6.282 -6.909 1.00 69.19 78 PHE A O 1
ATOM 632 N N . THR A 1 79 ? 2.390 -5.376 -8.433 1.00 64.94 79 THR A N 1
ATOM 633 C CA . THR A 1 79 ? 1.406 -4.422 -8.960 1.00 64.94 79 THR A CA 1
ATOM 634 C C . THR A 1 79 ? 0.151 -5.136 -9.452 1.00 64.94 79 THR A C 1
ATOM 636 O O . THR A 1 79 ? -0.960 -4.724 -9.139 1.00 64.94 79 THR A O 1
ATOM 639 N N . ARG A 1 80 ? 0.289 -6.265 -10.161 1.00 72.88 80 ARG A N 1
ATOM 640 C CA . ARG A 1 80 ? -0.871 -7.059 -10.598 1.00 72.88 80 ARG A CA 1
ATOM 641 C C . ARG A 1 80 ? -1.728 -7.513 -9.417 1.00 72.88 80 ARG A C 1
ATOM 643 O O . ARG A 1 80 ? -2.944 -7.400 -9.501 1.00 72.88 80 ARG A O 1
ATOM 650 N N . ARG A 1 81 ? -1.095 -8.031 -8.361 1.00 67.56 81 ARG A N 1
ATOM 651 C CA . ARG A 1 81 ? -1.766 -8.489 -7.137 1.00 67.56 81 ARG A CA 1
ATOM 652 C C . ARG A 1 81 ? -2.420 -7.330 -6.389 1.00 67.56 81 ARG A C 1
ATOM 654 O O . ARG A 1 81 ? -3.538 -7.484 -5.924 1.00 67.56 81 ARG A O 1
ATOM 661 N N . PHE A 1 82 ? -1.777 -6.166 -6.337 1.00 63.16 82 PHE A N 1
ATOM 662 C CA . PHE A 1 82 ? -2.346 -4.964 -5.725 1.00 63.16 82 PHE A CA 1
ATOM 663 C C . PHE A 1 82 ? -3.682 -4.551 -6.368 1.00 63.16 82 PHE A C 1
ATOM 665 O O . PHE A 1 82 ? -4.592 -4.106 -5.678 1.00 63.16 82 PHE A O 1
ATOM 672 N N . TYR A 1 83 ? -3.824 -4.754 -7.682 1.00 64.75 83 TYR A N 1
ATOM 673 C CA . TYR A 1 83 ? -5.067 -4.496 -8.417 1.00 64.75 83 TYR A CA 1
ATOM 674 C C . TYR A 1 83 ? -6.074 -5.664 -8.403 1.00 64.75 83 TYR A C 1
ATOM 676 O O . TYR A 1 83 ? -7.126 -5.561 -9.042 1.00 64.75 83 TYR A O 1
ATOM 684 N N . ASP A 1 84 ? -5.789 -6.774 -7.714 1.00 69.88 84 ASP A N 1
ATOM 685 C CA . ASP A 1 84 ? -6.811 -7.787 -7.431 1.00 69.88 84 ASP A CA 1
ATOM 686 C C . ASP A 1 84 ? -7.781 -7.225 -6.375 1.00 69.88 84 ASP A C 1
ATOM 688 O O . ASP A 1 84 ? -7.380 -6.545 -5.428 1.00 69.88 84 ASP A O 1
ATOM 692 N N . LYS A 1 85 ? -9.078 -7.538 -6.480 1.00 68.88 85 LYS A N 1
ATOM 693 C CA . LYS A 1 85 ? -10.087 -7.105 -5.492 1.00 68.88 85 LYS A CA 1
ATOM 694 C C . LYS A 1 85 ? -10.038 -7.950 -4.205 1.00 68.88 85 LYS A C 1
ATOM 696 O O . LYS A 1 85 ? -11.054 -8.460 -3.749 1.00 68.88 85 LYS A O 1
ATOM 701 N N . ALA A 1 86 ? -8.853 -8.094 -3.611 1.00 76.44 86 ALA A N 1
ATOM 702 C CA . ALA A 1 86 ? -8.608 -8.884 -2.402 1.00 76.44 86 ALA A CA 1
ATOM 703 C C . ALA A 1 86 ? -8.784 -8.083 -1.096 1.00 76.44 86 ALA A C 1
ATOM 705 O O . ALA A 1 86 ? -8.749 -8.650 -0.006 1.00 76.44 86 ALA A O 1
ATOM 706 N N . ALA A 1 87 ? -9.005 -6.766 -1.180 1.00 74.94 87 ALA A N 1
ATOM 707 C CA . ALA A 1 87 ? -9.093 -5.897 -0.007 1.00 74.94 87 ALA A CA 1
ATOM 708 C C . ALA A 1 87 ? -10.162 -6.317 1.030 1.00 74.94 87 ALA A C 1
ATOM 710 O O . ALA A 1 87 ? -9.852 -6.270 2.220 1.00 74.94 87 ALA A O 1
ATOM 711 N N . PRO A 1 88 ? -11.386 -6.754 0.653 1.00 77.75 88 PRO A N 1
ATOM 712 C CA . PRO A 1 88 ? -12.358 -7.257 1.629 1.00 77.75 88 PRO A CA 1
ATOM 713 C C . PRO A 1 88 ? -11.855 -8.487 2.395 1.00 77.75 88 PRO A C 1
ATOM 715 O O . PRO A 1 88 ? -11.987 -8.533 3.615 1.00 77.75 88 PRO A O 1
ATOM 718 N N . LEU A 1 89 ? -11.216 -9.429 1.694 1.00 84.31 89 LEU A N 1
ATOM 719 C CA . LEU A 1 89 ? -10.642 -10.639 2.283 1.00 84.31 89 LEU A CA 1
ATOM 720 C C . LEU A 1 89 ? -9.510 -10.298 3.261 1.00 84.31 89 LEU A C 1
ATOM 722 O O . LEU A 1 89 ? -9.486 -10.798 4.381 1.00 84.31 89 LEU A O 1
ATOM 726 N N . VAL A 1 90 ? -8.603 -9.402 2.864 1.00 86.06 90 VAL A N 1
ATOM 727 C CA . VAL A 1 90 ? -7.498 -8.952 3.724 1.00 86.06 90 VAL A CA 1
ATOM 728 C C . VAL A 1 90 ? -8.022 -8.221 4.963 1.00 86.06 90 VAL A C 1
ATOM 730 O O . VAL A 1 90 ? -7.529 -8.455 6.063 1.00 86.06 90 VAL A O 1
ATOM 733 N N . ARG A 1 91 ? -9.043 -7.361 4.823 1.00 80.69 91 ARG A N 1
ATOM 734 C CA . ARG A 1 91 ? -9.671 -6.684 5.973 1.00 80.69 91 ARG A CA 1
ATOM 735 C C . ARG A 1 91 ? -10.311 -7.674 6.937 1.00 80.69 91 ARG A C 1
ATOM 737 O O . ARG A 1 91 ? -10.132 -7.529 8.141 1.00 80.69 91 ARG A O 1
ATOM 744 N N . TRP A 1 92 ? -11.021 -8.672 6.417 1.00 90.44 92 TRP A N 1
ATOM 745 C CA . TRP A 1 92 ? -11.594 -9.735 7.236 1.00 90.44 92 TRP A CA 1
ATOM 746 C C . TRP A 1 92 ? -10.512 -10.521 7.987 1.00 90.44 92 TRP A C 1
ATOM 748 O O . TRP A 1 92 ? -10.635 -10.706 9.196 1.00 90.44 92 TRP A O 1
ATOM 758 N N . ALA A 1 93 ? -9.423 -10.909 7.318 1.00 91.50 93 ALA A N 1
ATOM 759 C CA . ALA A 1 93 ? -8.332 -11.637 7.962 1.00 91.50 93 ALA A CA 1
ATOM 760 C C . ALA A 1 93 ? -7.674 -10.811 9.082 1.00 91.50 93 ALA A C 1
ATOM 762 O O . ALA A 1 93 ? -7.482 -11.307 10.188 1.00 91.50 93 ALA A O 1
ATOM 763 N N . ARG A 1 94 ? -7.421 -9.516 8.841 1.00 89.19 94 ARG A N 1
ATOM 764 C CA . ARG A 1 94 ? -6.890 -8.595 9.863 1.00 89.19 94 ARG A CA 1
ATOM 765 C C . ARG A 1 94 ? -7.835 -8.437 11.052 1.00 89.19 94 ARG A C 1
ATOM 767 O O . ARG A 1 94 ? -7.380 -8.468 12.187 1.00 89.19 94 ARG A O 1
ATOM 774 N N . ALA A 1 95 ? -9.135 -8.282 10.804 1.00 87.06 95 ALA A N 1
ATOM 775 C CA . ALA A 1 95 ? -10.132 -8.198 11.869 1.00 87.06 95 ALA A CA 1
ATOM 776 C C . ALA A 1 95 ? -10.211 -9.499 12.684 1.00 87.06 95 ALA A C 1
ATOM 778 O O . ALA A 1 95 ? -10.363 -9.446 13.898 1.00 87.06 95 ALA A O 1
ATOM 779 N N . THR A 1 96 ? -10.054 -10.650 12.028 1.00 90.25 96 THR A N 1
ATOM 780 C CA . THR A 1 96 ? -10.042 -11.967 12.682 1.00 90.25 96 THR A CA 1
ATOM 781 C C . THR A 1 96 ? -8.841 -12.107 13.621 1.00 90.25 96 THR A C 1
ATOM 783 O O . THR A 1 96 ? -9.025 -12.419 14.791 1.00 90.25 96 THR A O 1
ATOM 786 N N . VAL A 1 97 ? -7.631 -11.773 13.154 1.00 92.00 97 VAL A N 1
ATOM 787 C CA . VAL A 1 97 ? -6.415 -11.743 13.994 1.00 92.00 97 VAL A CA 1
ATOM 788 C C . VAL A 1 97 ? -6.555 -10.735 15.137 1.00 92.00 97 VAL A C 1
ATOM 790 O O . VAL A 1 97 ? -6.175 -11.009 16.267 1.00 92.00 97 VAL A O 1
ATOM 793 N N . ALA A 1 98 ? -7.138 -9.562 14.880 1.00 87.12 98 ALA A N 1
ATOM 794 C CA . ALA A 1 98 ? -7.352 -8.561 15.920 1.00 87.12 98 ALA A CA 1
ATOM 795 C C . ALA A 1 98 ? -8.359 -9.015 16.989 1.00 87.12 98 ALA A C 1
ATOM 797 O O . ALA A 1 98 ? -8.218 -8.618 18.142 1.00 87.12 98 ALA A O 1
ATOM 798 N N . ALA A 1 99 ? -9.354 -9.829 16.636 1.00 87.62 99 ALA A N 1
ATOM 799 C CA . ALA A 1 99 ? -10.384 -10.299 17.559 1.00 87.62 99 ALA A CA 1
ATOM 800 C C . ALA A 1 99 ? -9.938 -11.490 18.426 1.00 87.62 99 ALA A C 1
ATOM 802 O O . ALA A 1 99 ? -10.462 -11.653 19.524 1.00 87.62 99 ALA A O 1
ATOM 803 N N . ASP A 1 100 ? -8.974 -12.290 17.965 1.00 91.38 100 ASP A N 1
ATOM 804 C CA . ASP A 1 100 ? -8.483 -13.487 18.657 1.00 91.38 100 ASP A CA 1
ATOM 805 C C . ASP A 1 100 ? -7.099 -13.230 19.289 1.00 91.38 100 ASP A C 1
ATOM 807 O O . ASP A 1 100 ? -6.109 -13.125 18.562 1.00 91.38 100 ASP A O 1
ATOM 811 N N . PRO A 1 101 ? -6.989 -13.129 20.630 1.00 89.44 101 PRO A N 1
ATOM 812 C CA . PRO A 1 101 ? -5.711 -12.906 21.303 1.00 89.44 101 PRO A CA 1
ATOM 813 C C . PRO A 1 101 ? -4.662 -13.986 21.019 1.00 89.44 101 PRO A C 1
ATOM 815 O O . PRO A 1 101 ? -3.498 -13.648 20.841 1.00 89.44 101 PRO A O 1
ATOM 818 N N . ALA A 1 102 ? -5.052 -15.262 20.934 1.00 89.69 102 ALA A N 1
ATOM 819 C CA . ALA A 1 102 ? -4.105 -16.346 20.684 1.00 89.69 102 ALA A CA 1
ATOM 820 C C . ALA A 1 102 ? -3.541 -16.261 19.262 1.00 89.69 102 ALA A C 1
ATOM 822 O O . ALA A 1 102 ? -2.346 -16.452 19.049 1.00 89.69 102 ALA A O 1
ATOM 823 N N . LEU A 1 103 ? -4.388 -15.911 18.292 1.00 89.19 103 LEU A N 1
ATOM 824 C CA . LEU A 1 103 ? -3.957 -15.710 16.912 1.00 89.19 103 LEU A CA 1
ATOM 825 C C . LEU A 1 103 ? -3.130 -14.427 16.742 1.00 89.19 103 LEU A C 1
ATOM 827 O O . LEU A 1 103 ? -2.231 -14.391 15.910 1.00 89.19 103 LEU A O 1
ATOM 831 N N . ARG A 1 104 ? -3.417 -13.379 17.521 1.00 90.38 104 ARG A N 1
ATOM 832 C CA . ARG A 1 104 ? -2.679 -12.108 17.492 1.00 90.38 104 ARG A CA 1
ATOM 833 C C . ARG A 1 104 ? -1.231 -12.256 17.942 1.00 90.38 104 ARG A C 1
ATOM 835 O O . ARG A 1 104 ? -0.352 -11.697 17.297 1.00 90.38 104 ARG A O 1
ATOM 842 N N . GLU A 1 105 ? -1.011 -12.992 19.027 1.00 88.56 105 GLU A N 1
ATOM 843 C CA . GLU A 1 105 ? 0.325 -13.226 19.591 1.00 88.56 105 GLU A CA 1
ATOM 844 C C . GLU A 1 105 ? 1.113 -14.298 18.816 1.00 88.56 105 GLU A C 1
ATOM 846 O O . GLU A 1 105 ? 2.328 -14.419 18.969 1.00 88.56 105 GLU A O 1
ATOM 851 N N . ALA A 1 106 ? 0.442 -15.083 17.966 1.00 90.38 106 ALA A N 1
ATOM 852 C CA . ALA A 1 106 ? 1.091 -16.113 17.166 1.00 90.38 106 ALA A CA 1
ATOM 853 C C . ALA A 1 106 ? 2.031 -15.505 16.103 1.00 90.38 106 ALA A C 1
ATOM 855 O O . ALA A 1 106 ? 1.704 -14.473 15.505 1.00 90.38 106 ALA A O 1
ATOM 856 N N . PRO A 1 107 ? 3.160 -16.160 15.770 1.00 92.12 107 PRO A N 1
ATOM 857 C CA . PRO A 1 107 ? 4.017 -15.748 14.664 1.00 92.12 107 PRO A CA 1
ATOM 858 C C . PRO A 1 107 ? 3.251 -15.648 13.338 1.00 92.12 107 PRO A C 1
ATOM 860 O O . PRO A 1 107 ? 2.343 -16.437 13.068 1.00 92.12 107 PRO A O 1
ATOM 863 N N . LEU A 1 108 ? 3.679 -14.751 12.442 1.00 89.56 108 LEU A N 1
ATOM 864 C CA . LEU A 1 108 ? 3.043 -14.544 11.131 1.00 89.56 108 LEU A CA 1
ATOM 865 C C . LEU A 1 108 ? 2.811 -15.857 10.358 1.00 89.56 108 LEU A C 1
ATOM 867 O O . LEU A 1 108 ? 1.768 -16.035 9.731 1.00 89.56 108 LEU A O 1
ATOM 871 N N . GLY A 1 109 ? 3.763 -16.794 10.410 1.00 90.94 109 GLY A N 1
ATOM 872 C CA . GLY A 1 109 ? 3.626 -18.101 9.762 1.00 90.94 109 GLY A CA 1
ATOM 873 C C . GLY A 1 109 ? 2.439 -18.916 10.288 1.00 90.94 109 GLY A C 1
ATOM 874 O O . GLY A 1 109 ? 1.715 -19.528 9.503 1.00 90.94 109 GLY A O 1
ATOM 875 N N . GLU A 1 110 ? 2.191 -18.874 11.596 1.00 92.19 110 GLU A N 1
ATOM 876 C CA . GLU A 1 110 ? 1.075 -19.564 12.249 1.00 92.19 110 GLU A CA 1
ATOM 877 C C . GLU A 1 110 ? -0.261 -18.869 11.979 1.00 92.19 110 GLU A C 1
ATOM 879 O O . GLU A 1 110 ? -1.256 -19.540 11.686 1.00 92.19 110 GLU A O 1
ATOM 884 N N . GLN A 1 111 ? -0.268 -17.532 11.954 1.00 93.62 111 GLN A N 1
ATOM 885 C CA . GLN A 1 111 ? -1.429 -16.751 11.522 1.00 93.62 111 GLN A CA 1
ATOM 886 C C . GLN A 1 111 ? -1.835 -17.113 10.089 1.00 93.62 111 GLN A C 1
ATOM 888 O O . GLN A 1 111 ? -3.001 -17.379 9.798 1.00 93.62 111 GLN A O 1
ATOM 893 N N . VAL A 1 112 ? -0.864 -17.184 9.175 1.00 94.62 112 VAL A N 1
ATOM 894 C CA . VAL A 1 112 ? -1.105 -17.580 7.782 1.00 94.62 112 VAL A CA 1
ATOM 895 C C . VAL A 1 112 ? -1.573 -19.034 7.693 1.00 94.62 112 VAL A C 1
ATOM 897 O O . VAL A 1 112 ? -2.493 -19.328 6.926 1.00 94.62 112 VAL A O 1
ATOM 900 N N . ALA A 1 113 ? -0.998 -19.940 8.488 1.00 93.38 113 ALA A N 1
ATOM 901 C CA . ALA A 1 113 ? -1.406 -21.343 8.532 1.00 93.38 113 ALA A CA 1
ATOM 902 C C . ALA A 1 113 ? -2.858 -21.519 9.007 1.00 93.38 113 ALA A C 1
ATOM 904 O O . ALA A 1 113 ? -3.570 -22.374 8.477 1.00 93.38 113 ALA A O 1
ATOM 905 N N . TYR A 1 114 ? -3.327 -20.690 9.946 1.00 94.69 114 TYR A N 1
ATOM 906 C CA . TYR A 1 114 ? -4.733 -20.653 10.356 1.00 94.69 114 TYR A CA 1
ATOM 907 C C . TYR A 1 114 ? -5.658 -20.381 9.166 1.00 94.69 114 TYR A C 1
ATOM 909 O O . TYR A 1 114 ? -6.543 -21.188 8.879 1.00 94.69 114 TYR A O 1
ATOM 917 N N . PHE A 1 115 ? -5.404 -19.317 8.399 1.00 93.56 115 PHE A N 1
ATOM 918 C CA . PHE A 1 115 ? -6.221 -19.007 7.222 1.00 93.56 115 PHE A CA 1
ATOM 919 C C . PHE A 1 115 ? -6.067 -20.039 6.104 1.00 93.56 115 PHE A C 1
ATOM 921 O O . PHE A 1 115 ? -7.031 -20.311 5.392 1.00 93.56 115 PHE A O 1
ATOM 928 N N . ALA A 1 116 ? -4.890 -20.650 5.954 1.00 92.81 116 ALA A N 1
ATOM 929 C CA . ALA A 1 116 ? -4.675 -21.707 4.971 1.00 92.81 116 ALA A CA 1
ATOM 930 C C . ALA A 1 116 ? -5.572 -22.929 5.215 1.00 92.81 116 ALA A C 1
ATOM 932 O O . ALA A 1 116 ? -6.058 -23.510 4.248 1.00 92.81 116 ALA A O 1
ATOM 933 N N . ARG A 1 117 ? -5.849 -23.278 6.481 1.00 93.62 117 ARG A N 1
ATOM 934 C CA . ARG A 1 117 ? -6.773 -24.370 6.843 1.00 93.62 117 ARG A CA 1
ATOM 935 C C . ARG A 1 117 ? -8.236 -24.064 6.511 1.00 93.62 117 ARG A C 1
ATOM 937 O O . ARG A 1 117 ? -8.995 -24.986 6.240 1.00 93.62 117 ARG A O 1
ATOM 944 N N . LEU A 1 118 ? -8.624 -22.788 6.512 1.00 90.25 118 LEU A N 1
ATOM 945 C CA . LEU A 1 118 ? -9.987 -22.347 6.184 1.00 90.25 118 LEU A CA 1
ATOM 946 C C . LEU A 1 118 ? -10.248 -22.283 4.672 1.00 90.25 118 LEU A C 1
ATOM 948 O O . LEU A 1 118 ? -11.396 -22.245 4.228 1.00 90.25 118 LEU A O 1
ATOM 952 N N . MET A 1 119 ? -9.185 -22.238 3.869 1.00 86.00 119 MET A N 1
ATOM 953 C CA . MET A 1 119 ? -9.279 -22.074 2.424 1.00 86.00 119 MET A CA 1
ATOM 954 C C . MET A 1 119 ? -9.271 -23.429 1.709 1.00 86.00 119 MET A C 1
ATOM 956 O O . MET A 1 119 ? -8.574 -24.355 2.123 1.00 86.00 119 MET A O 1
ATOM 960 N N . PRO A 1 120 ? -9.992 -23.566 0.582 1.00 82.12 120 PRO A N 1
ATOM 961 C CA . PRO A 1 120 ? -9.925 -24.787 -0.209 1.00 82.12 120 PRO A CA 1
ATOM 962 C C . PRO A 1 120 ? -8.494 -24.993 -0.748 1.00 82.12 120 PRO A C 1
ATOM 964 O O . PRO A 1 120 ? -7.885 -24.021 -1.204 1.00 82.12 120 PRO A O 1
ATOM 967 N N . PRO A 1 121 ? -7.970 -26.234 -0.827 1.00 83.75 121 PRO A N 1
ATOM 968 C CA . PRO A 1 121 ? -6.607 -26.532 -1.306 1.00 83.75 121 PRO A CA 1
ATOM 969 C C . PRO A 1 121 ? -6.434 -26.373 -2.835 1.00 83.75 121 PRO A C 1
ATOM 971 O O . PRO A 1 121 ? -5.613 -27.018 -3.492 1.00 83.75 121 PRO A O 1
ATOM 974 N N . THR A 1 122 ? -7.208 -25.476 -3.437 1.00 83.06 122 THR A N 1
ATOM 975 C CA . THR A 1 122 ? -7.202 -25.156 -4.862 1.00 83.06 122 THR A CA 1
ATOM 976 C C . THR A 1 122 ? -6.216 -24.030 -5.169 1.00 83.06 122 THR A C 1
ATOM 978 O O . THR A 1 122 ? -5.665 -23.385 -4.273 1.00 83.06 122 THR A O 1
ATOM 981 N N . LEU A 1 123 ? -5.991 -23.760 -6.458 1.00 77.44 123 LEU A N 1
ATOM 982 C CA . LEU A 1 123 ? -5.194 -22.611 -6.896 1.00 77.44 123 LEU A CA 1
ATOM 983 C C . LEU A 1 123 ? -5.782 -21.280 -6.396 1.00 77.44 123 LEU A C 1
ATOM 985 O O . LEU A 1 123 ? -5.031 -20.394 -5.996 1.00 77.44 123 LEU A O 1
ATOM 989 N N . ILE A 1 124 ? -7.114 -21.155 -6.388 1.00 74.44 124 ILE A N 1
ATOM 990 C CA . ILE A 1 124 ? -7.822 -19.953 -5.925 1.00 74.44 124 ILE A CA 1
ATOM 991 C C . ILE A 1 124 ? -7.623 -19.770 -4.418 1.00 74.44 124 ILE A C 1
ATOM 993 O O . ILE A 1 124 ? -7.260 -18.678 -3.988 1.00 74.44 124 ILE A O 1
ATOM 997 N N . GLY A 1 125 ? -7.770 -20.838 -3.628 1.00 77.50 125 GLY A N 1
ATOM 998 C CA . GLY A 1 125 ? -7.528 -20.781 -2.184 1.00 77.50 125 GLY A CA 1
ATOM 999 C C . GLY A 1 125 ? -6.073 -20.447 -1.848 1.00 77.50 125 GLY A C 1
ATOM 1000 O O . GLY A 1 125 ? -5.820 -19.540 -1.062 1.00 77.50 125 GLY A O 1
ATOM 1001 N N . ARG A 1 126 ? -5.097 -21.069 -2.525 1.00 83.69 126 ARG A N 1
ATOM 1002 C CA . ARG A 1 126 ? -3.670 -20.724 -2.366 1.00 83.69 126 ARG A CA 1
ATOM 1003 C C . ARG A 1 126 ? -3.364 -19.270 -2.751 1.00 83.69 126 ARG A C 1
ATOM 1005 O O . ARG A 1 126 ? -2.585 -18.602 -2.074 1.00 83.69 126 ARG A O 1
ATOM 1012 N N . HIS A 1 127 ? -3.991 -18.756 -3.811 1.00 81.56 127 HIS A N 1
ATOM 1013 C CA . HIS A 1 127 ? -3.868 -17.349 -4.214 1.00 81.56 127 HIS A CA 1
ATOM 1014 C C . HIS A 1 127 ? -4.473 -16.402 -3.167 1.00 81.56 127 HIS A C 1
ATOM 1016 O O . HIS A 1 127 ? -3.839 -15.411 -2.807 1.00 81.56 127 HIS A O 1
ATOM 1022 N N . ALA A 1 128 ? -5.639 -16.737 -2.613 1.00 84.62 128 ALA A N 1
ATOM 1023 C CA . ALA A 1 128 ? -6.276 -15.998 -1.523 1.00 84.62 128 ALA A CA 1
ATOM 1024 C C . ALA A 1 128 ? -5.392 -15.949 -0.261 1.00 84.62 128 ALA A C 1
ATOM 1026 O O . ALA A 1 128 ? -5.168 -14.870 0.288 1.00 84.62 128 ALA A O 1
ATOM 1027 N N . VAL A 1 129 ? -4.799 -17.081 0.139 1.00 90.19 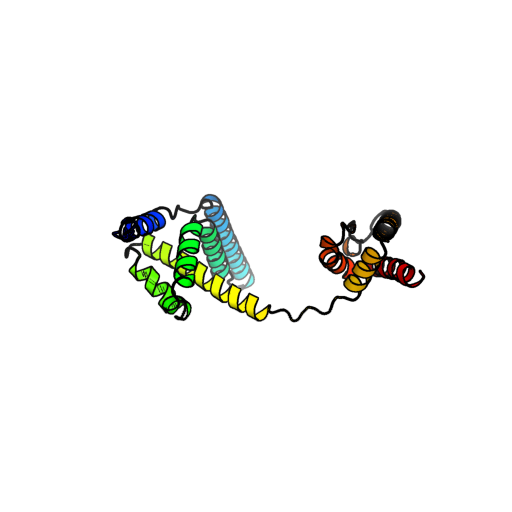129 VAL A N 1
ATOM 1028 C CA . VAL A 1 129 ? -3.844 -17.152 1.263 1.00 90.19 129 VAL A CA 1
ATOM 1029 C C . VAL A 1 129 ? -2.629 -16.258 1.017 1.00 90.19 129 VAL A C 1
ATOM 1031 O O . VAL A 1 129 ? -2.184 -15.572 1.932 1.00 90.19 129 VAL A O 1
ATOM 1034 N N . SER A 1 130 ? -2.124 -16.186 -0.219 1.00 86.19 130 SER A N 1
ATOM 1035 C CA . SER A 1 130 ? -0.995 -15.301 -0.539 1.00 86.19 130 SER A CA 1
ATOM 1036 C C . SER A 1 130 ? -1.316 -13.811 -0.347 1.00 86.19 130 SER A C 1
ATOM 1038 O O . SER A 1 130 ? -0.447 -13.048 0.073 1.00 86.19 130 SER A O 1
ATOM 1040 N N . HIS A 1 131 ? -2.565 -13.400 -0.598 1.00 87.44 131 HIS A N 1
ATOM 1041 C CA . HIS A 1 131 ? -3.033 -12.036 -0.328 1.00 87.44 131 HIS A CA 1
ATOM 1042 C C . HIS A 1 131 ? -3.168 -11.763 1.168 1.00 87.44 131 HIS A C 1
ATOM 1044 O O . HIS A 1 131 ? -2.777 -10.692 1.626 1.00 87.44 131 HIS A O 1
ATOM 1050 N N . ILE A 1 132 ? -3.678 -12.733 1.933 1.00 90.06 132 ILE A N 1
ATOM 1051 C CA . ILE A 1 132 ? -3.764 -12.638 3.396 1.00 90.06 132 ILE A CA 1
ATOM 1052 C C . ILE A 1 132 ? -2.363 -12.505 3.998 1.00 90.06 132 ILE A C 1
ATOM 1054 O O . ILE A 1 132 ? -2.124 -11.569 4.753 1.00 90.06 132 ILE A O 1
ATOM 1058 N N . ALA A 1 133 ? -1.425 -13.368 3.604 1.00 90.12 133 ALA A N 1
ATOM 1059 C CA . ALA A 1 133 ? -0.045 -13.328 4.078 1.00 90.12 133 ALA A CA 1
ATOM 1060 C C . ALA A 1 133 ? 0.617 -11.970 3.811 1.00 90.12 133 ALA A C 1
ATOM 1062 O O . ALA A 1 133 ? 1.187 -11.379 4.721 1.00 90.12 133 ALA A O 1
ATOM 1063 N N . ALA A 1 134 ? 0.475 -11.431 2.594 1.00 84.81 134 ALA A N 1
ATOM 1064 C CA . ALA A 1 134 ? 0.997 -10.105 2.263 1.00 84.81 134 ALA A CA 1
ATOM 1065 C C . ALA A 1 134 ? 0.321 -8.984 3.074 1.00 84.81 134 ALA A C 1
ATOM 1067 O O . ALA A 1 134 ? 0.979 -8.032 3.485 1.00 84.81 134 ALA A O 1
ATOM 1068 N N . GLY A 1 135 ? -0.990 -9.086 3.310 1.00 86.06 135 GLY A N 1
ATOM 1069 C CA . GLY A 1 135 ? -1.742 -8.109 4.092 1.00 86.06 135 GLY A CA 1
ATOM 1070 C C . GLY A 1 135 ? -1.400 -8.115 5.584 1.00 86.06 135 GLY A C 1
ATOM 1071 O O . GLY A 1 135 ? -1.407 -7.050 6.200 1.00 86.06 135 GLY A O 1
ATOM 1072 N N . LEU A 1 136 ? -1.097 -9.287 6.147 1.00 88.56 136 LEU A N 1
ATOM 1073 C CA . LEU A 1 136 ? -0.651 -9.448 7.531 1.00 88.56 136 LEU A CA 1
ATOM 1074 C C . LEU A 1 136 ? 0.815 -9.032 7.700 1.00 88.56 136 LEU A C 1
ATOM 1076 O O . LEU A 1 136 ? 1.089 -8.244 8.592 1.00 88.56 136 LEU A O 1
ATOM 1080 N N . ASP A 1 137 ? 1.722 -9.438 6.803 1.00 86.12 137 ASP A N 1
ATOM 1081 C CA . ASP A 1 137 ? 3.128 -8.982 6.798 1.00 86.12 137 ASP A CA 1
ATOM 1082 C C . ASP A 1 137 ? 3.215 -7.456 6.677 1.00 86.12 137 ASP A C 1
ATOM 1084 O O . ASP A 1 137 ? 3.954 -6.801 7.403 1.00 86.12 137 ASP A O 1
ATOM 1088 N N . TRP A 1 138 ? 2.408 -6.844 5.801 1.00 77.75 138 TRP A N 1
ATOM 1089 C CA . TRP A 1 138 ? 2.382 -5.386 5.694 1.00 77.75 138 TRP A CA 1
ATOM 1090 C C . TRP A 1 138 ? 1.807 -4.719 6.942 1.00 77.75 138 TRP A C 1
ATOM 1092 O O . TRP A 1 138 ? 2.252 -3.634 7.296 1.00 77.75 138 TRP A O 1
ATOM 1102 N N . ALA A 1 139 ? 0.833 -5.339 7.611 1.00 69.44 139 ALA A N 1
ATOM 1103 C CA . ALA A 1 139 ? 0.317 -4.836 8.877 1.00 69.44 139 ALA A CA 1
ATOM 1104 C C . ALA A 1 139 ? 1.366 -4.949 9.986 1.00 69.44 139 ALA A C 1
ATOM 1106 O O . ALA A 1 139 ? 1.562 -3.971 10.687 1.00 69.44 139 ALA A O 1
ATOM 1107 N N . ASP A 1 140 ? 2.062 -6.077 10.095 1.00 66.12 140 ASP A N 1
ATOM 1108 C CA . ASP A 1 140 ? 3.127 -6.312 11.072 1.00 66.12 140 ASP A CA 1
ATOM 1109 C C . ASP A 1 140 ? 4.297 -5.347 10.855 1.00 66.12 140 ASP A C 1
ATOM 1111 O O . ASP A 1 140 ? 4.699 -4.625 11.761 1.00 66.12 140 ASP A O 1
ATOM 1115 N N . ARG A 1 141 ? 4.739 -5.181 9.603 1.00 63.81 141 ARG A N 1
ATOM 1116 C CA . ARG A 1 141 ? 5.729 -4.160 9.238 1.00 63.81 141 ARG A CA 1
ATOM 1117 C C . ARG A 1 141 ? 5.223 -2.750 9.470 1.00 63.81 141 ARG A C 1
ATOM 1119 O O . ARG A 1 141 ? 6.002 -1.913 9.901 1.00 63.81 141 ARG A O 1
ATOM 1126 N N . ALA A 1 142 ? 3.960 -2.454 9.168 1.00 59.94 142 ALA A N 1
ATOM 1127 C CA . ALA A 1 142 ? 3.383 -1.150 9.464 1.00 59.94 142 ALA A CA 1
ATOM 1128 C C . ALA A 1 142 ? 3.343 -0.919 10.974 1.00 59.94 142 ALA A C 1
ATOM 1130 O O . ALA A 1 142 ? 3.695 0.178 11.375 1.00 59.94 142 ALA A O 1
ATOM 1131 N N . VAL A 1 143 ? 3.020 -1.932 11.788 1.00 57.25 143 VAL A N 1
ATOM 1132 C CA . VAL A 1 143 ? 3.099 -1.882 13.251 1.00 57.25 143 VAL A CA 1
ATOM 1133 C C . VAL A 1 143 ? 4.541 -1.651 13.680 1.00 57.25 143 VAL A C 1
ATOM 1135 O O . VAL A 1 143 ? 4.776 -0.672 14.368 1.00 57.25 143 VAL A O 1
ATOM 1138 N N . CYS A 1 144 ? 5.525 -2.419 13.207 1.00 52.62 144 CYS A N 1
ATOM 1139 C CA . CYS A 1 144 ? 6.943 -2.186 13.494 1.00 52.62 144 CYS A CA 1
ATOM 1140 C C . CYS A 1 144 ? 7.408 -0.788 13.074 1.00 52.62 144 CYS A C 1
ATOM 1142 O O . CYS A 1 144 ? 8.105 -0.129 13.837 1.00 52.62 144 CYS A O 1
ATOM 1144 N N . LEU A 1 145 ? 6.988 -0.293 11.910 1.00 41.91 145 LEU A N 1
ATOM 1145 C CA . LEU A 1 145 ? 7.283 1.062 11.449 1.00 41.91 145 LEU A CA 1
ATOM 1146 C C . LEU A 1 145 ? 6.543 2.112 12.286 1.00 41.91 145 LEU A C 1
ATOM 1148 O O . LEU A 1 145 ? 7.099 3.171 12.528 1.00 41.91 145 LEU A O 1
ATOM 1152 N N . THR A 1 146 ? 5.329 1.847 12.773 1.00 41.53 146 THR A N 1
ATOM 1153 C CA . THR A 1 146 ? 4.581 2.759 13.654 1.00 41.53 146 THR A CA 1
ATOM 1154 C C . THR A 1 146 ? 5.007 2.681 15.117 1.00 41.53 146 THR A C 1
ATOM 1156 O O . THR A 1 146 ? 4.881 3.675 15.812 1.00 41.53 146 THR A O 1
ATOM 1159 N N . CYS A 1 147 ? 5.580 1.569 15.577 1.00 43.97 147 CYS A N 1
ATOM 1160 C CA . CYS A 1 147 ? 6.187 1.398 16.898 1.00 43.97 147 CYS A CA 1
ATOM 1161 C C . CYS A 1 147 ? 7.613 1.966 16.910 1.00 43.97 147 CYS A C 1
ATOM 1163 O O . CYS A 1 147 ? 8.029 2.562 17.893 1.00 43.97 147 CYS A O 1
ATOM 1165 N N . GLN A 1 148 ? 8.325 1.922 15.779 1.00 40.50 148 GLN A N 1
ATOM 1166 C CA . GLN A 1 148 ? 9.504 2.766 15.533 1.00 40.50 148 GLN A CA 1
ATOM 1167 C C . GLN A 1 148 ? 9.127 4.246 15.323 1.00 40.50 148 GLN A C 1
ATOM 1169 O O . GLN A 1 148 ? 9.989 5.124 15.337 1.00 40.50 148 GLN A O 1
ATOM 1174 N N . VAL A 1 149 ? 7.831 4.537 15.160 1.00 38.53 149 VAL A N 1
ATOM 1175 C CA . VAL A 1 149 ? 7.244 5.882 15.086 1.00 38.53 149 VAL A CA 1
ATOM 1176 C C . VAL A 1 149 ? 6.264 6.101 16.251 1.00 38.53 149 VAL A C 1
ATOM 1178 O O . VAL A 1 149 ? 5.348 6.917 16.156 1.00 38.53 149 VAL A O 1
ATOM 1181 N N . THR A 1 150 ? 6.547 5.555 17.444 1.00 41.50 150 THR A N 1
ATOM 1182 C CA . THR A 1 150 ? 6.435 6.427 18.622 1.00 41.50 150 THR A CA 1
ATOM 1183 C C . THR A 1 150 ? 7.521 7.469 18.453 1.00 41.50 150 THR A C 1
ATOM 1185 O O . THR A 1 150 ? 8.619 7.386 19.000 1.00 41.50 150 THR A O 1
ATOM 1188 N N . ARG A 1 151 ? 7.226 8.426 17.570 1.00 39.81 151 ARG A N 1
ATOM 1189 C CA . ARG A 1 151 ? 8.011 9.624 17.403 1.00 39.81 151 ARG A CA 1
ATOM 1190 C C . ARG A 1 151 ? 8.068 10.193 18.819 1.00 39.81 151 ARG A C 1
ATOM 1192 O O . ARG A 1 151 ? 6.989 10.474 19.353 1.00 39.81 1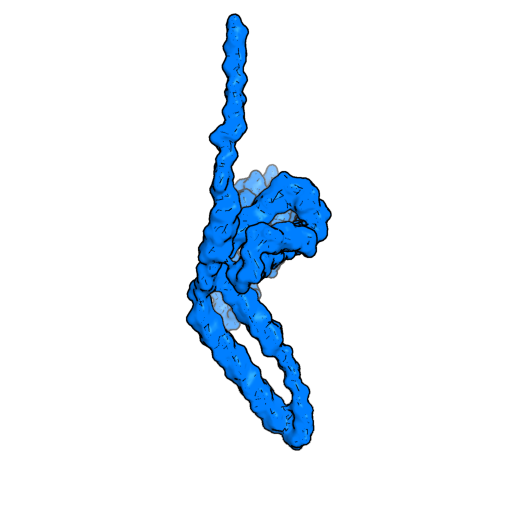51 ARG A O 1
ATOM 1199 N N . PRO A 1 152 ? 9.249 10.385 19.434 1.00 38.19 152 PRO A N 1
ATOM 1200 C CA . PRO A 1 152 ? 9.304 11.349 20.523 1.00 38.19 152 PRO A CA 1
ATOM 1201 C C . PRO A 1 152 ? 8.607 12.600 19.988 1.00 38.19 152 PRO A C 1
ATOM 1203 O O . PRO A 1 152 ? 8.726 12.871 18.782 1.00 38.19 152 PRO A O 1
ATOM 1206 N N . ALA A 1 153 ? 7.806 13.290 20.808 1.00 42.84 153 ALA A N 1
ATOM 1207 C CA . ALA A 1 153 ? 7.221 14.568 20.415 1.00 42.84 153 ALA A CA 1
ATOM 1208 C C . ALA A 1 153 ? 8.314 15.330 19.657 1.00 42.84 153 ALA A C 1
ATOM 1210 O O . ALA A 1 153 ? 9.373 15.592 20.230 1.00 42.84 153 ALA A O 1
ATOM 1211 N N . ARG A 1 154 ? 8.164 15.485 18.324 1.00 49.19 154 ARG A N 1
ATOM 1212 C CA . ARG A 1 154 ? 9.280 16.030 17.529 1.00 49.19 154 ARG A CA 1
ATOM 1213 C C . ARG A 1 154 ? 9.566 17.373 18.177 1.00 49.19 154 ARG A C 1
ATOM 1215 O O . ARG A 1 154 ? 8.585 18.078 18.436 1.00 49.19 154 ARG A O 1
ATOM 1222 N N . PRO A 1 155 ? 10.837 17.727 18.415 1.00 53.50 155 PRO A N 1
ATOM 1223 C CA . PRO A 1 155 ? 11.144 19.083 18.820 1.00 53.50 155 PRO A CA 1
ATOM 1224 C C . PRO A 1 155 ? 10.427 19.999 17.829 1.00 53.50 155 PRO A C 1
ATOM 1226 O O . PRO A 1 155 ? 10.563 19.827 16.611 1.00 53.50 155 PRO A O 1
ATOM 1229 N N . VAL A 1 156 ? 9.547 20.855 18.354 1.00 59.19 156 VAL A N 1
ATOM 1230 C CA . VAL A 1 156 ? 8.843 21.856 17.555 1.00 59.19 156 VAL A CA 1
ATOM 1231 C C . VAL A 1 156 ? 9.939 22.586 16.797 1.00 59.19 156 VAL A C 1
ATOM 1233 O O . VAL A 1 156 ? 10.846 23.138 17.416 1.00 59.19 156 VAL A O 1
ATOM 1236 N N . THR A 1 157 ? 9.933 22.502 15.463 1.00 74.62 157 THR A N 1
ATOM 1237 C CA . THR A 1 157 ? 10.937 23.240 14.686 1.00 74.62 157 THR A CA 1
ATOM 1238 C C . THR A 1 157 ? 10.798 24.711 15.048 1.00 74.62 157 THR A C 1
ATOM 1240 O O . THR A 1 157 ? 9.672 25.179 15.215 1.00 74.62 157 THR A O 1
ATOM 1243 N N . GLU A 1 158 ? 11.901 25.443 15.157 1.00 84.25 158 GLU A N 1
ATOM 1244 C CA . GLU A 1 158 ? 11.864 26.869 15.505 1.00 84.25 158 GLU A CA 1
ATOM 1245 C C . GLU A 1 158 ? 10.866 27.644 14.622 1.00 84.25 158 GLU A C 1
ATOM 1247 O O . GLU A 1 158 ? 10.070 28.444 15.099 1.00 84.25 158 GLU A O 1
ATOM 1252 N N . THR A 1 159 ? 10.786 27.292 13.336 1.00 87.00 159 THR A N 1
ATOM 1253 C CA . THR A 1 159 ? 9.794 27.832 12.398 1.00 87.00 159 THR A CA 1
ATOM 1254 C C . THR A 1 159 ? 8.341 27.525 12.793 1.00 87.00 159 THR A C 1
ATOM 1256 O O . THR A 1 159 ? 7.484 28.391 12.659 1.00 87.00 159 THR A O 1
ATOM 1259 N N . GLU A 1 160 ? 8.031 26.329 13.299 1.00 90.50 160 GLU A N 1
ATOM 1260 C CA . GLU A 1 160 ? 6.682 25.988 13.783 1.00 90.50 160 GLU A CA 1
ATOM 1261 C C . GLU A 1 160 ? 6.330 26.756 15.060 1.00 90.50 160 GLU A C 1
ATOM 1263 O O . GLU A 1 160 ? 5.194 27.213 15.197 1.00 90.50 160 GLU A O 1
ATOM 1268 N N . ARG A 1 161 ? 7.300 26.949 15.963 1.00 91.75 161 ARG A N 1
ATOM 1269 C CA . ARG A 1 161 ? 7.123 27.761 17.175 1.00 91.75 161 ARG A CA 1
ATOM 1270 C C . ARG A 1 161 ? 6.745 29.197 16.809 1.00 91.75 161 ARG A C 1
ATOM 1272 O O . ARG A 1 161 ? 5.722 29.690 17.277 1.00 91.75 161 ARG A O 1
ATOM 1279 N N . LEU A 1 162 ? 7.510 29.818 15.910 1.00 92.88 162 LEU A N 1
ATOM 1280 C CA . LEU A 1 162 ? 7.267 31.181 15.427 1.00 92.88 162 LEU A CA 1
ATOM 1281 C C . LEU A 1 162 ? 5.919 31.305 14.697 1.00 92.88 162 LEU A C 1
ATOM 1283 O O . LEU A 1 162 ? 5.181 32.260 14.909 1.00 92.88 162 LEU A O 1
ATOM 1287 N N . VAL A 1 163 ? 5.532 30.319 13.880 1.00 93.12 163 VAL A N 1
ATOM 1288 C CA . VAL A 1 163 ? 4.220 30.324 13.201 1.00 93.12 163 VAL A CA 1
ATOM 1289 C C . VAL A 1 163 ? 3.063 30.233 14.202 1.00 93.12 163 VAL A C 1
ATOM 1291 O O . VAL A 1 163 ? 2.056 30.923 14.043 1.00 93.12 163 VAL A O 1
ATOM 1294 N N . ARG A 1 164 ? 3.193 29.412 15.251 1.00 92.06 164 ARG A N 1
ATOM 1295 C CA . ARG A 1 164 ? 2.189 29.329 16.324 1.00 92.06 164 ARG A CA 1
ATOM 1296 C C . ARG A 1 164 ? 2.103 30.625 17.127 1.00 92.06 164 ARG A C 1
ATOM 1298 O O . ARG A 1 164 ? 0.996 31.039 17.449 1.00 92.06 164 ARG A O 1
ATOM 1305 N N . GLN A 1 165 ? 3.234 31.276 17.387 1.00 92.31 165 GLN A N 1
ATOM 1306 C CA . GLN A 1 165 ? 3.297 32.591 18.028 1.00 92.31 165 GLN A CA 1
ATOM 1307 C C . GLN A 1 165 ? 2.558 33.656 17.200 1.00 92.31 165 GLN A C 1
ATOM 1309 O O . GLN A 1 165 ? 1.692 34.349 17.722 1.00 92.31 165 GLN A O 1
ATOM 1314 N N . ILE A 1 166 ? 2.803 33.712 15.887 1.00 93.06 166 ILE A N 1
ATOM 1315 C CA . ILE A 1 166 ? 2.099 34.616 14.959 1.00 93.06 166 ILE A CA 1
ATOM 1316 C C . ILE A 1 166 ? 0.585 34.369 14.969 1.00 93.06 166 ILE A C 1
ATOM 1318 O O . ILE A 1 166 ? -0.198 35.316 14.948 1.00 93.06 166 ILE A O 1
ATOM 1322 N N . LEU A 1 167 ? 0.159 33.102 14.979 1.00 91.75 167 LEU A N 1
ATOM 1323 C CA . LEU A 1 167 ? -1.261 32.746 15.036 1.00 91.75 167 LEU A CA 1
ATOM 1324 C C . LEU A 1 167 ? -1.905 33.155 16.363 1.00 91.75 167 LEU A C 1
ATOM 1326 O O . LEU A 1 167 ? -3.017 33.674 16.344 1.00 91.75 167 LEU A O 1
ATOM 1330 N N . ALA A 1 168 ? -1.214 32.945 17.485 1.00 89.81 168 ALA A N 1
ATOM 1331 C CA . ALA A 1 168 ? -1.687 33.349 18.807 1.00 89.81 168 ALA A CA 1
ATOM 1332 C C . ALA A 1 168 ? -1.835 34.875 18.921 1.00 89.81 168 ALA A C 1
ATOM 1334 O O . ALA A 1 168 ? -2.815 35.347 19.485 1.00 89.81 168 ALA A O 1
ATOM 1335 N N . ALA A 1 169 ? -0.923 35.632 18.306 1.00 89.88 169 ALA A N 1
ATOM 1336 C CA . ALA A 1 169 ? -0.982 37.091 18.218 1.00 89.88 169 ALA A CA 1
ATOM 1337 C C . ALA A 1 169 ? -1.952 37.616 17.136 1.00 89.88 169 ALA A C 1
ATOM 1339 O O . ALA A 1 169 ? -2.040 38.817 16.904 1.00 89.88 169 ALA A O 1
ATOM 1340 N N . GLY A 1 170 ? -2.653 36.742 16.402 1.00 90.50 170 GLY A N 1
ATOM 1341 C CA . GLY A 1 170 ? -3.577 37.145 15.335 1.00 90.50 170 GLY A CA 1
ATOM 1342 C C . GLY A 1 170 ? -2.909 37.683 14.058 1.00 90.50 170 GLY A C 1
ATOM 1343 O O . GLY A 1 170 ? -3.600 37.978 13.083 1.00 90.50 170 GLY A O 1
ATOM 1344 N N . LEU A 1 171 ? -1.577 37.707 13.980 1.00 91.44 171 LEU A N 1
ATOM 1345 C CA . LEU A 1 171 ? -0.783 38.317 12.901 1.00 91.44 171 LEU A CA 1
ATOM 1346 C C . LEU A 1 171 ? -0.694 37.481 11.608 1.00 91.44 171 LEU A C 1
ATOM 1348 O O . LEU A 1 171 ? 0.100 37.769 10.710 1.00 91.44 171 LEU A O 1
ATOM 1352 N N . HIS A 1 172 ? -1.516 36.441 11.465 1.00 91.31 172 HIS A N 1
ATOM 1353 C CA . HIS A 1 172 ? -1.535 35.569 10.285 1.00 91.31 172 HIS A CA 1
ATOM 1354 C C . HIS A 1 172 ? -1.850 36.316 8.971 1.00 91.31 172 HIS A C 1
ATOM 1356 O O . HIS A 1 172 ? -1.297 35.982 7.920 1.00 91.31 172 HIS A O 1
ATOM 1362 N N . GLY A 1 173 ? -2.687 37.359 9.023 1.00 88.31 173 GLY A N 1
ATOM 1363 C CA . GLY A 1 173 ? -2.948 38.246 7.886 1.00 88.31 173 GLY A CA 1
ATOM 1364 C C . GLY A 1 173 ? -1.694 39.009 7.446 1.00 88.31 173 GLY A C 1
ATOM 1365 O O . GLY A 1 173 ? -1.362 39.018 6.259 1.00 88.31 173 GLY A O 1
ATOM 1366 N N . THR A 1 174 ? -0.950 39.557 8.411 1.00 91.38 174 THR A N 1
ATOM 1367 C CA . THR A 1 174 ? 0.326 40.265 8.210 1.00 91.38 174 THR A CA 1
ATOM 1368 C C . THR A 1 174 ? 1.396 39.342 7.633 1.00 91.38 174 THR A C 1
ATOM 1370 O O . THR A 1 174 ? 2.071 39.699 6.667 1.00 91.38 174 THR A O 1
ATOM 1373 N N . LEU A 1 175 ? 1.501 38.113 8.150 1.00 91.25 175 LEU A N 1
ATOM 1374 C CA . LEU A 1 175 ? 2.390 37.090 7.596 1.00 91.25 175 LEU A CA 1
ATOM 1375 C C . LEU A 1 175 ? 2.065 36.803 6.124 1.00 91.25 175 LEU A C 1
ATOM 1377 O O . LEU A 1 175 ? 2.949 36.855 5.268 1.00 91.25 175 LEU A O 1
ATOM 1381 N N . ASN A 1 176 ? 0.794 36.550 5.809 1.00 93.56 176 ASN A N 1
ATOM 1382 C CA . ASN A 1 176 ? 0.367 36.252 4.445 1.00 93.56 176 ASN A CA 1
ATOM 1383 C C . ASN A 1 176 ? 0.552 37.446 3.493 1.00 93.56 176 ASN A C 1
ATOM 1385 O O . ASN A 1 176 ? 0.870 37.246 2.321 1.00 93.56 176 ASN A O 1
ATOM 1389 N N . ALA A 1 177 ? 0.381 38.684 3.961 1.00 90.50 177 ALA A N 1
ATOM 1390 C CA . ALA A 1 177 ? 0.671 39.883 3.174 1.00 90.50 177 ALA A CA 1
ATOM 1391 C C . ALA A 1 177 ? 2.170 39.992 2.847 1.00 90.50 177 ALA A C 1
ATOM 1393 O O . ALA A 1 177 ? 2.538 40.157 1.683 1.00 90.50 177 ALA A O 1
ATOM 1394 N N . ASN A 1 178 ? 3.039 39.792 3.839 1.00 89.19 178 ASN A N 1
ATOM 1395 C CA . ASN A 1 178 ? 4.488 39.860 3.650 1.00 89.19 178 ASN A CA 1
ATOM 1396 C C . ASN A 1 178 ? 5.016 38.756 2.725 1.00 89.19 178 ASN A C 1
ATOM 1398 O O . ASN A 1 178 ? 5.895 39.015 1.900 1.00 89.19 178 ASN A O 1
ATOM 1402 N N . LEU A 1 179 ? 4.444 37.551 2.800 1.00 89.12 179 LEU A N 1
ATOM 1403 C CA . LEU A 1 179 ? 4.753 36.461 1.873 1.00 89.12 179 LEU A CA 1
ATOM 1404 C C . LEU A 1 179 ? 4.337 36.798 0.439 1.00 89.12 179 LEU A C 1
ATOM 1406 O O . LEU A 1 179 ? 5.133 36.604 -0.476 1.00 89.12 179 LEU A O 1
ATOM 1410 N N . ARG A 1 180 ? 3.148 37.384 0.228 1.00 87.94 180 ARG A N 1
ATOM 1411 C CA . ARG A 1 180 ? 2.721 37.853 -1.104 1.00 87.94 180 ARG A CA 1
ATOM 1412 C C . ARG A 1 180 ? 3.675 38.897 -1.681 1.00 87.94 180 ARG A C 1
ATOM 1414 O O . ARG A 1 180 ? 4.052 38.788 -2.846 1.00 87.94 180 ARG A O 1
ATOM 1421 N N . THR A 1 181 ? 4.124 39.852 -0.871 1.00 86.38 181 THR A N 1
ATOM 1422 C CA . THR A 1 181 ? 5.123 40.848 -1.289 1.00 86.38 181 THR A CA 1
ATOM 1423 C C . THR A 1 181 ? 6.475 40.202 -1.607 1.00 86.38 181 THR A C 1
ATOM 1425 O O . THR A 1 181 ? 7.146 40.608 -2.556 1.00 86.38 181 THR A O 1
ATOM 1428 N N . ALA A 1 182 ? 6.892 39.180 -0.852 1.00 81.81 182 ALA A N 1
ATOM 1429 C CA . ALA A 1 182 ? 8.105 38.416 -1.142 1.00 81.81 182 ALA A CA 1
ATOM 1430 C C . ALA A 1 182 ? 7.991 37.633 -2.464 1.00 81.81 182 ALA A C 1
ATOM 1432 O O . ALA A 1 182 ? 8.920 37.675 -3.268 1.00 81.81 182 ALA A O 1
ATOM 1433 N N . TYR A 1 183 ? 6.838 37.009 -2.741 1.00 81.69 183 TYR A N 1
ATOM 1434 C CA . TYR A 1 183 ? 6.568 36.351 -4.027 1.00 81.69 183 TYR A CA 1
ATOM 1435 C C . TYR A 1 183 ? 6.613 37.332 -5.198 1.00 81.69 183 TYR A C 1
ATOM 1437 O O . TYR A 1 183 ? 7.197 37.016 -6.231 1.00 81.69 183 TYR A O 1
ATOM 1445 N N . GLY A 1 184 ? 6.006 38.513 -5.036 1.00 75.44 184 GLY A N 1
ATOM 1446 C CA . GLY A 1 184 ? 6.000 39.559 -6.059 1.00 75.44 184 GLY A CA 1
ATOM 1447 C C . GLY A 1 184 ? 7.409 40.058 -6.379 1.00 75.44 184 GLY A C 1
ATOM 1448 O O . GLY A 1 184 ? 7.788 40.095 -7.544 1.00 75.44 184 GLY A O 1
ATOM 1449 N N . ARG A 1 185 ? 8.220 40.341 -5.349 1.00 71.19 185 ARG A N 1
ATOM 1450 C CA . ARG A 1 185 ? 9.625 40.754 -5.521 1.00 71.19 185 ARG A CA 1
ATOM 1451 C C . ARG A 1 185 ? 10.464 39.697 -6.230 1.00 71.19 185 ARG A C 1
ATOM 1453 O O . ARG A 1 185 ? 11.277 40.043 -7.077 1.00 71.19 185 ARG A O 1
ATOM 1460 N N . GLN A 1 186 ? 10.252 38.421 -5.919 1.00 67.81 186 GLN A N 1
ATOM 1461 C CA . GLN A 1 186 ? 10.987 37.344 -6.572 1.00 67.81 186 GLN A CA 1
ATOM 1462 C C . GLN A 1 186 ? 10.569 37.160 -8.040 1.00 67.81 186 GLN A C 1
ATOM 1464 O O . GLN A 1 186 ? 11.424 36.990 -8.900 1.00 67.81 186 GLN A O 1
ATOM 1469 N N . ALA A 1 187 ? 9.276 37.295 -8.352 1.00 61.12 187 ALA A N 1
ATOM 1470 C CA . ALA A 1 187 ? 8.782 37.248 -9.730 1.00 61.12 187 ALA A CA 1
ATOM 1471 C C . ALA A 1 187 ? 9.346 38.379 -10.613 1.00 61.12 187 ALA A C 1
ATOM 1473 O O . ALA A 1 187 ? 9.497 38.186 -11.814 1.00 61.12 187 ALA A O 1
ATOM 1474 N N . SER A 1 188 ? 9.680 39.535 -10.027 1.00 60.28 188 SER A N 1
ATOM 1475 C CA . SER A 1 188 ? 10.358 40.636 -10.724 1.00 60.28 188 SER A CA 1
ATOM 1476 C C . SER A 1 188 ? 11.863 40.410 -10.924 1.00 60.28 188 SER A C 1
ATOM 1478 O O . SER A 1 188 ? 12.437 41.010 -11.825 1.00 60.28 188 SER A O 1
ATOM 1480 N N . LEU A 1 189 ? 12.500 39.569 -10.100 1.00 58.38 189 LEU A N 1
ATOM 1481 C CA . LEU A 1 189 ? 13.928 39.228 -10.196 1.00 58.38 189 LEU A CA 1
ATOM 1482 C C . LEU A 1 189 ? 14.194 38.035 -11.129 1.00 58.38 189 LEU A C 1
ATOM 1484 O O . LEU A 1 189 ? 15.265 37.954 -11.717 1.00 58.38 189 LEU A O 1
ATOM 1488 N N . ASP A 1 190 ? 13.218 37.138 -11.292 1.00 55.69 190 ASP A N 1
ATOM 1489 C CA . ASP A 1 190 ? 13.315 35.927 -12.123 1.00 55.69 190 ASP A CA 1
ATOM 1490 C C . ASP A 1 190 ? 13.032 36.181 -13.627 1.00 55.69 190 ASP A C 1
ATOM 1492 O O . ASP A 1 190 ? 12.851 35.233 -14.400 1.00 55.69 190 ASP A O 1
ATOM 1496 N N . GLY A 1 191 ? 12.988 37.447 -14.061 1.00 51.91 191 GLY A N 1
ATOM 1497 C CA . GLY A 1 191 ? 12.870 37.826 -15.470 1.00 51.91 191 GLY A CA 1
ATOM 1498 C C . GLY A 1 191 ? 14.053 37.305 -16.292 1.00 51.91 191 GLY A C 1
ATOM 1499 O O . GLY A 1 191 ? 15.195 37.651 -16.021 1.00 51.91 191 GLY A O 1
ATOM 1500 N N . GLU A 1 192 ? 13.749 36.464 -17.284 1.00 48.19 192 GLU A N 1
ATOM 1501 C CA . GLU A 1 192 ? 14.678 35.860 -18.253 1.00 48.19 192 GLU A CA 1
ATOM 1502 C C . GLU A 1 192 ? 15.831 35.025 -17.656 1.00 48.19 192 GLU A C 1
ATOM 1504 O O . GLU A 1 192 ? 17.009 35.336 -17.797 1.00 48.19 192 GLU A O 1
ATOM 1509 N N . GLY A 1 193 ? 15.494 33.881 -17.045 1.00 49.09 193 GLY A N 1
ATOM 1510 C CA . GLY A 1 193 ? 16.455 32.776 -16.861 1.00 49.09 193 GLY A CA 1
ATOM 1511 C C . GLY A 1 193 ? 16.740 32.336 -15.422 1.00 49.09 193 GLY A C 1
ATOM 1512 O O . GLY A 1 193 ? 17.679 31.570 -15.197 1.00 49.09 193 GLY A O 1
ATOM 1513 N N . GLY A 1 194 ? 15.940 32.770 -14.444 1.00 48.66 194 GLY A N 1
ATOM 1514 C CA . GLY A 1 194 ? 16.102 32.388 -13.038 1.00 48.66 194 GLY A CA 1
ATOM 1515 C C . GLY A 1 194 ? 15.955 30.880 -12.779 1.00 48.66 194 GLY A C 1
ATOM 1516 O O . GLY A 1 194 ? 15.008 30.225 -13.216 1.00 48.66 194 GLY A O 1
ATOM 1517 N N . ASN A 1 195 ? 16.900 30.311 -12.028 1.00 47.50 195 ASN A N 1
ATOM 1518 C CA . ASN A 1 195 ? 16.956 28.892 -11.679 1.00 47.50 195 ASN A CA 1
ATOM 1519 C C . ASN A 1 195 ? 15.779 28.506 -10.752 1.00 47.50 195 ASN A C 1
ATOM 1521 O O . ASN A 1 195 ? 15.839 28.697 -9.537 1.00 47.50 195 ASN A O 1
ATOM 1525 N N . HIS A 1 196 ? 14.715 27.920 -11.317 1.00 51.38 196 HIS A N 1
ATOM 1526 C CA . HIS A 1 196 ? 13.447 27.580 -10.640 1.00 51.38 196 HIS A CA 1
ATOM 1527 C C . HIS A 1 196 ? 13.563 26.711 -9.368 1.00 51.38 196 HIS A C 1
ATOM 1529 O O . HIS A 1 196 ? 12.580 26.534 -8.652 1.00 51.38 196 HIS A O 1
ATOM 1535 N N . ARG A 1 197 ? 14.743 26.156 -9.059 1.00 49.12 197 ARG A N 1
ATOM 1536 C CA . ARG A 1 197 ? 14.980 25.325 -7.865 1.00 49.12 197 ARG A CA 1
ATOM 1537 C C . ARG A 1 197 ? 15.087 26.105 -6.550 1.00 49.12 197 ARG A C 1
ATOM 1539 O O . ARG A 1 197 ? 14.964 25.480 -5.503 1.00 49.12 197 ARG A O 1
ATOM 1546 N N . GLN A 1 198 ? 15.298 27.422 -6.579 1.00 55.59 198 GLN A N 1
ATOM 1547 C CA . GLN A 1 198 ? 15.391 28.260 -5.368 1.00 55.59 198 GLN A CA 1
ATOM 1548 C C . GLN A 1 198 ? 14.165 29.155 -5.142 1.00 55.59 198 GLN A C 1
ATOM 1550 O O . GLN A 1 198 ? 14.157 29.966 -4.217 1.00 55.59 198 GLN A O 1
ATOM 1555 N N . ALA A 1 199 ? 13.125 29.008 -5.965 1.00 64.38 199 ALA A N 1
ATOM 1556 C CA . ALA A 1 199 ? 11.961 29.867 -5.881 1.00 64.38 199 ALA A CA 1
ATOM 1557 C C . ALA A 1 199 ? 11.111 29.568 -4.637 1.00 64.38 199 ALA A C 1
ATOM 1559 O O . ALA A 1 199 ? 10.774 28.414 -4.365 1.00 64.38 199 ALA A O 1
ATOM 1560 N N . LEU A 1 200 ? 10.741 30.622 -3.905 1.00 70.69 200 LEU A N 1
ATOM 1561 C CA . LEU A 1 200 ? 9.863 30.540 -2.743 1.00 70.69 200 LEU A CA 1
ATOM 1562 C C . LEU A 1 200 ? 8.506 29.921 -3.143 1.00 70.69 200 LEU A C 1
ATOM 1564 O O . LEU A 1 200 ? 7.890 30.376 -4.114 1.00 70.69 200 LEU A O 1
ATOM 1568 N N . PRO A 1 201 ? 7.997 28.914 -2.412 1.00 74.38 201 PRO A N 1
ATOM 1569 C CA . PRO A 1 201 ? 6.727 28.285 -2.739 1.00 74.38 201 PRO A CA 1
ATOM 1570 C C . PRO A 1 201 ? 5.598 29.285 -2.495 1.00 74.38 201 PRO A C 1
ATOM 1572 O O . PRO A 1 201 ? 5.525 29.893 -1.426 1.00 74.38 201 PRO A O 1
ATOM 1575 N N . ARG A 1 202 ? 4.699 29.449 -3.477 1.00 81.25 202 ARG A N 1
ATOM 1576 C CA . ARG A 1 202 ? 3.523 30.340 -3.410 1.00 81.25 202 ARG A CA 1
ATOM 1577 C C . ARG A 1 202 ? 2.433 29.775 -2.487 1.00 81.25 202 ARG A C 1
ATOM 1579 O O . ARG A 1 202 ? 1.303 29.549 -2.913 1.00 81.25 202 ARG A O 1
ATOM 1586 N N . ARG A 1 203 ? 2.780 29.511 -1.229 1.00 85.44 203 ARG A N 1
ATOM 1587 C CA . ARG A 1 203 ? 1.912 28.897 -0.224 1.00 85.44 203 ARG A CA 1
ATOM 1588 C C . ARG A 1 203 ? 1.684 29.846 0.946 1.00 85.44 203 ARG A C 1
ATOM 1590 O O . ARG A 1 203 ? 2.625 30.313 1.573 1.00 85.44 203 ARG A O 1
ATOM 1597 N N . LEU A 1 204 ? 0.417 30.065 1.276 1.00 91.69 204 LEU A N 1
ATOM 1598 C CA . LEU A 1 204 ? -0.016 30.893 2.399 1.00 91.69 204 LEU A CA 1
ATOM 1599 C C . LEU A 1 204 ? -0.426 30.031 3.593 1.00 91.69 204 LEU A C 1
ATOM 1601 O O . LEU A 1 204 ? -0.800 28.871 3.421 1.00 91.69 204 LEU A O 1
ATOM 1605 N N . LEU A 1 205 ? -0.374 30.616 4.788 1.00 90.25 205 LEU A N 1
ATOM 1606 C CA . LEU A 1 205 ? -0.839 29.980 6.014 1.00 90.25 205 LEU A CA 1
ATOM 1607 C C . LEU A 1 205 ? -2.369 30.024 6.068 1.00 90.25 205 LEU A C 1
ATOM 1609 O O . LEU A 1 205 ? -2.953 31.111 6.055 1.00 90.25 205 LEU A O 1
ATOM 1613 N N . LEU A 1 206 ? -3.004 28.853 6.152 1.00 87.25 206 LEU A N 1
ATOM 1614 C CA . LEU A 1 206 ? -4.469 28.725 6.127 1.00 87.25 206 LEU A CA 1
ATOM 1615 C C . LEU A 1 206 ? -5.129 28.792 7.514 1.00 87.25 206 LEU A C 1
ATOM 1617 O O . LEU A 1 206 ? -6.342 28.963 7.613 1.00 87.25 206 LEU A O 1
ATOM 1621 N N . GLY A 1 207 ? -4.349 28.660 8.589 1.00 81.44 207 GLY A N 1
ATOM 1622 C CA . GLY A 1 207 ? -4.831 28.756 9.969 1.00 81.44 207 GLY A CA 1
ATOM 1623 C C . GLY A 1 207 ? -4.120 27.798 10.924 1.00 81.44 207 GLY A C 1
ATOM 1624 O O . GLY A 1 207 ? -3.133 27.153 10.570 1.00 81.44 207 GLY A O 1
ATOM 1625 N N . ALA A 1 208 ? -4.634 27.678 12.152 1.00 82.19 208 ALA A N 1
ATOM 1626 C CA . ALA A 1 208 ? -3.994 26.900 13.219 1.00 82.19 208 ALA A CA 1
ATOM 1627 C C . ALA A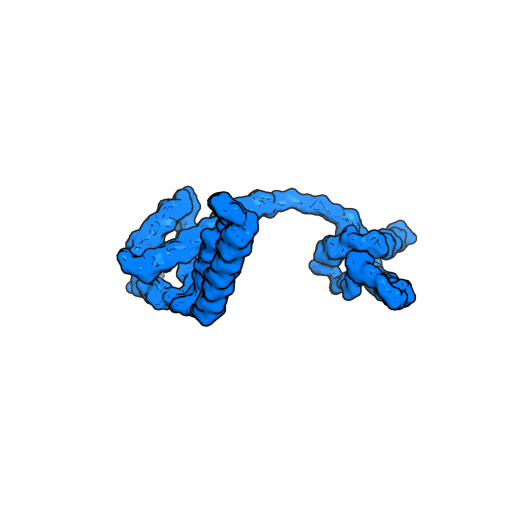 1 208 ? -3.806 25.408 12.890 1.00 82.19 208 ALA A C 1
ATOM 1629 O O . ALA A 1 208 ? -2.795 24.815 13.265 1.00 82.19 208 ALA A O 1
ATOM 1630 N N . HIS A 1 209 ? -4.740 24.816 12.141 1.00 81.06 209 HIS A N 1
ATOM 1631 C CA . HIS A 1 209 ? -4.659 23.421 11.695 1.00 81.06 209 HIS A CA 1
ATOM 1632 C C . HIS A 1 209 ? -3.548 23.184 10.652 1.00 81.06 209 HIS A C 1
ATOM 1634 O O . HIS A 1 209 ? -3.083 22.058 10.495 1.00 81.06 209 HIS A O 1
ATOM 1640 N N . ASP A 1 210 ? -3.097 24.240 9.968 1.00 87.44 210 ASP A N 1
ATOM 1641 C CA . ASP A 1 210 ? -2.091 24.191 8.901 1.00 87.44 210 ASP A CA 1
ATOM 1642 C C . ASP A 1 210 ? -0.670 24.521 9.402 1.00 87.44 210 ASP A C 1
ATOM 1644 O O . ASP A 1 210 ? 0.317 24.209 8.737 1.00 87.44 210 ASP A O 1
ATOM 1648 N N . ALA A 1 211 ? -0.532 25.076 10.612 1.00 86.44 211 ALA A N 1
ATOM 1649 C CA . ALA A 1 211 ? 0.724 25.605 11.156 1.00 86.44 211 ALA A CA 1
ATOM 1650 C C . ALA A 1 211 ? 1.928 24.648 11.030 1.00 86.44 211 ALA A C 1
ATOM 1652 O O . ALA A 1 211 ? 3.003 25.044 10.581 1.00 86.44 211 ALA A O 1
ATOM 1653 N N . ALA A 1 212 ? 1.746 23.368 11.371 1.00 85.00 212 ALA A N 1
ATOM 1654 C CA . ALA A 1 212 ? 2.820 22.372 11.335 1.00 85.00 212 ALA A CA 1
ATOM 1655 C C . ALA A 1 212 ? 3.191 21.933 9.908 1.00 85.00 212 ALA A C 1
ATOM 1657 O O . ALA A 1 212 ? 4.348 21.611 9.623 1.00 85.00 212 ALA A O 1
ATOM 1658 N N . ALA A 1 213 ? 2.211 21.884 9.001 1.00 83.31 213 ALA A N 1
ATOM 1659 C CA . ALA A 1 213 ? 2.461 21.562 7.601 1.00 83.31 213 ALA A CA 1
ATOM 1660 C C . ALA A 1 213 ? 3.130 22.749 6.899 1.00 83.31 213 ALA A C 1
ATOM 1662 O O . ALA A 1 213 ? 4.048 22.550 6.105 1.00 83.31 213 ALA A O 1
ATOM 1663 N N . PHE A 1 214 ? 2.684 23.965 7.214 1.00 89.69 214 PHE A N 1
ATOM 1664 C CA . PHE A 1 214 ? 3.200 25.225 6.692 1.00 89.69 214 PHE A CA 1
ATOM 1665 C C . PHE A 1 214 ? 4.655 25.444 7.106 1.00 89.69 214 PHE A C 1
ATOM 1667 O O . PHE A 1 214 ? 5.524 25.607 6.252 1.00 89.69 214 PHE A O 1
ATOM 1674 N N . ALA A 1 215 ? 4.951 25.331 8.402 1.00 89.56 215 ALA A N 1
ATOM 1675 C CA . ALA A 1 215 ? 6.304 25.494 8.924 1.00 89.56 215 ALA A CA 1
ATOM 1676 C C . ALA A 1 215 ? 7.302 24.503 8.310 1.00 89.56 215 ALA A C 1
ATOM 1678 O O . ALA A 1 215 ? 8.436 24.872 8.017 1.00 89.56 215 ALA A O 1
ATOM 1679 N N . ARG A 1 216 ? 6.878 23.258 8.063 1.00 87.44 216 ARG A N 1
ATOM 1680 C CA . ARG A 1 216 ? 7.738 22.231 7.460 1.00 87.44 216 ARG A CA 1
ATOM 1681 C C . ARG A 1 216 ? 8.140 22.563 6.029 1.00 87.44 216 ARG A C 1
ATOM 1683 O O . ARG A 1 216 ? 9.284 22.332 5.661 1.00 87.44 216 ARG A O 1
ATOM 1690 N N . GLU A 1 217 ? 7.202 23.061 5.235 1.00 85.06 217 GLU A N 1
ATOM 1691 C CA . GLU A 1 217 ? 7.483 23.455 3.856 1.00 85.06 217 GLU A CA 1
ATOM 1692 C C . GLU A 1 217 ? 8.358 24.709 3.827 1.00 85.06 217 GLU A C 1
ATOM 1694 O O . GLU A 1 217 ? 9.383 24.733 3.154 1.00 85.06 217 GLU A O 1
ATOM 1699 N N . MET A 1 218 ? 8.022 25.709 4.644 1.00 86.31 218 MET A N 1
ATOM 1700 C CA . MET A 1 218 ? 8.747 26.980 4.700 1.00 86.31 218 MET A CA 1
ATOM 1701 C C . MET A 1 218 ? 10.153 26.863 5.300 1.00 86.31 218 MET A C 1
ATOM 1703 O O . MET A 1 218 ? 11.023 27.668 4.972 1.00 86.31 218 MET A O 1
ATOM 1707 N N . ALA A 1 219 ? 10.420 25.847 6.127 1.00 84.25 219 ALA A N 1
ATOM 1708 C CA . ALA A 1 219 ? 11.740 25.609 6.712 1.00 84.25 219 ALA A CA 1
ATOM 1709 C C . ALA A 1 219 ? 12.845 25.388 5.660 1.00 84.25 219 ALA A C 1
ATOM 1711 O O . ALA A 1 219 ? 14.009 25.679 5.937 1.00 84.25 219 ALA A O 1
ATOM 1712 N N . GLY A 1 220 ? 12.487 24.916 4.460 1.00 80.25 220 GLY A N 1
ATOM 1713 C CA . GLY A 1 220 ? 13.419 24.727 3.344 1.00 80.25 220 GLY A CA 1
ATOM 1714 C C . GLY A 1 220 ? 13.862 26.021 2.654 1.00 80.25 220 GLY A C 1
ATOM 1715 O O . GLY A 1 220 ? 14.784 25.979 1.845 1.00 80.25 220 GLY A O 1
ATOM 1716 N N . TYR A 1 221 ? 13.245 27.165 2.975 1.00 82.75 221 TYR A N 1
ATOM 1717 C CA . TYR A 1 221 ? 13.433 28.415 2.239 1.00 82.75 221 TYR A CA 1
ATOM 1718 C C . TYR A 1 221 ? 13.926 29.542 3.160 1.00 82.75 221 TYR A C 1
ATOM 1720 O O . TYR A 1 221 ? 13.168 30.038 4.000 1.00 82.75 221 TYR A O 1
ATOM 1728 N N . PRO A 1 222 ? 15.187 29.996 3.021 1.00 81.00 222 PRO A N 1
ATOM 1729 C CA . PRO A 1 222 ? 15.747 31.061 3.852 1.00 81.00 222 PRO A CA 1
ATOM 1730 C C . PRO A 1 222 ? 14.925 32.354 3.842 1.00 81.00 222 PRO A C 1
ATOM 1732 O O . PRO A 1 222 ? 14.730 32.939 4.907 1.00 81.00 222 PRO A O 1
ATOM 1735 N N . GLN A 1 223 ? 14.377 32.762 2.689 1.00 80.81 223 GLN A N 1
ATOM 1736 C CA . GLN A 1 223 ? 13.550 33.970 2.612 1.00 80.81 223 GLN A CA 1
ATOM 1737 C C . GLN A 1 223 ? 12.220 33.808 3.366 1.00 80.81 223 GLN A C 1
ATOM 1739 O O . GLN A 1 223 ? 11.794 34.739 4.047 1.00 80.81 223 GLN A O 1
ATOM 1744 N N . ALA A 1 224 ? 11.587 32.626 3.316 1.00 85.19 224 ALA A N 1
ATOM 1745 C CA . ALA A 1 224 ? 10.367 32.356 4.087 1.00 85.19 224 ALA A CA 1
ATOM 1746 C C . ALA A 1 224 ? 10.646 32.437 5.588 1.00 85.19 224 ALA A C 1
ATOM 1748 O O . ALA A 1 224 ? 9.891 33.061 6.329 1.00 85.19 224 ALA A O 1
ATOM 1749 N N . ARG A 1 225 ? 11.756 31.834 6.036 1.00 88.69 225 ARG A N 1
ATOM 1750 C CA . ARG A 1 225 ? 12.165 31.868 7.445 1.00 88.69 225 ARG A CA 1
ATOM 1751 C C . ARG A 1 225 ? 12.430 33.290 7.928 1.00 88.69 225 ARG A C 1
ATOM 1753 O O . ARG A 1 225 ? 12.018 33.613 9.034 1.00 88.69 225 ARG A O 1
ATOM 1760 N N . ALA A 1 226 ? 13.053 34.135 7.106 1.00 87.62 226 ALA A N 1
ATOM 1761 C CA . ALA A 1 226 ? 13.270 35.543 7.434 1.00 87.62 226 ALA A CA 1
ATOM 1762 C C . ALA A 1 226 ? 11.940 36.293 7.611 1.00 87.62 226 ALA A C 1
ATOM 1764 O O . ALA A 1 226 ? 11.747 36.947 8.629 1.00 87.62 226 ALA A O 1
ATOM 1765 N N . VAL A 1 227 ? 10.987 36.126 6.684 1.00 90.31 227 VAL A N 1
ATOM 1766 C CA . VAL A 1 227 ? 9.651 36.742 6.792 1.00 90.31 227 VAL A CA 1
ATOM 1767 C C . VAL A 1 227 ? 8.909 36.263 8.045 1.00 90.31 227 VAL A C 1
ATOM 1769 O O . VAL A 1 227 ? 8.334 37.078 8.764 1.00 90.31 227 VAL A O 1
ATOM 1772 N N . ILE A 1 228 ? 8.949 34.959 8.335 1.00 92.12 228 ILE A N 1
ATOM 1773 C CA . ILE A 1 228 ? 8.335 34.375 9.536 1.00 92.12 228 ILE A CA 1
ATOM 1774 C C . ILE A 1 228 ? 8.983 34.942 10.805 1.00 92.12 228 ILE A C 1
ATOM 1776 O O . ILE A 1 228 ? 8.269 35.367 11.705 1.00 92.12 228 ILE A O 1
ATOM 1780 N N . ALA A 1 229 ? 10.314 35.001 10.872 1.00 91.06 229 ALA A N 1
ATOM 1781 C CA . ALA A 1 229 ? 11.025 35.548 12.024 1.00 91.06 229 ALA A CA 1
ATOM 1782 C C . ALA A 1 229 ? 10.724 37.040 12.237 1.00 91.06 229 ALA A C 1
ATOM 1784 O O . ALA A 1 229 ? 10.490 37.454 13.368 1.00 91.06 229 ALA A O 1
ATOM 1785 N N . THR A 1 230 ? 10.660 37.838 11.166 1.00 93.56 230 THR A N 1
ATOM 1786 C CA . THR A 1 230 ? 10.305 39.262 11.254 1.00 93.56 230 THR A CA 1
ATOM 1787 C C . THR A 1 230 ? 8.906 39.465 11.822 1.00 93.56 230 THR A C 1
ATOM 1789 O O . THR A 1 230 ? 8.737 40.284 12.718 1.00 93.56 230 THR A O 1
ATOM 1792 N N . VAL A 1 231 ? 7.905 38.724 11.336 1.00 92.25 231 VAL A N 1
ATOM 1793 C CA . VAL A 1 231 ? 6.521 38.878 11.816 1.00 92.25 231 VAL A CA 1
ATOM 1794 C C . VAL A 1 231 ? 6.355 38.318 13.228 1.00 92.25 231 VAL A C 1
ATOM 1796 O O . VAL A 1 231 ? 5.628 38.896 14.026 1.00 92.25 231 VAL A O 1
ATOM 1799 N N . ALA A 1 232 ? 7.059 37.240 13.577 1.00 90.81 232 ALA A N 1
ATOM 1800 C CA . ALA A 1 232 ? 7.067 36.733 14.945 1.00 90.81 232 ALA A CA 1
ATOM 1801 C C . ALA A 1 232 ? 7.705 37.731 15.924 1.00 90.81 232 ALA A C 1
ATOM 1803 O O . ALA A 1 232 ? 7.151 37.960 16.988 1.00 90.81 232 ALA A O 1
ATOM 1804 N N . ALA A 1 233 ? 8.785 38.414 15.536 1.00 90.19 233 ALA A N 1
ATOM 1805 C CA . ALA A 1 233 ? 9.389 39.467 16.353 1.00 90.19 233 ALA A CA 1
ATOM 1806 C C . ALA A 1 233 ? 8.478 40.697 16.550 1.00 90.19 233 ALA A C 1
ATOM 1808 O O . ALA A 1 233 ? 8.727 41.491 17.453 1.00 90.19 233 ALA A O 1
ATOM 1809 N N . MET A 1 234 ? 7.440 40.879 15.721 1.00 89.44 234 MET A N 1
ATOM 1810 C CA . MET A 1 234 ? 6.398 41.888 15.962 1.00 89.44 234 MET A CA 1
ATOM 1811 C C . MET A 1 234 ? 5.448 41.452 17.082 1.00 89.44 234 MET A C 1
ATOM 1813 O O . MET A 1 234 ? 4.990 42.301 17.829 1.00 89.44 234 MET A O 1
ATOM 1817 N N . ALA A 1 235 ? 5.207 40.146 17.234 1.00 82.94 235 ALA A N 1
ATOM 1818 C CA . ALA A 1 235 ? 4.385 39.597 18.312 1.00 82.94 235 ALA A CA 1
ATOM 1819 C C . ALA A 1 235 ? 5.044 39.697 19.700 1.00 82.94 235 ALA A C 1
ATOM 1821 O O . ALA A 1 235 ? 4.353 39.525 20.692 1.00 82.94 235 ALA A O 1
ATOM 1822 N N . ASP A 1 236 ? 6.360 39.935 19.769 1.00 77.88 236 ASP A N 1
ATOM 1823 C CA . ASP A 1 236 ? 7.110 40.119 21.024 1.00 77.88 236 ASP A CA 1
ATOM 1824 C C . ASP A 1 236 ? 7.209 41.597 21.463 1.00 77.88 236 ASP A C 1
ATOM 1826 O O . ASP A 1 236 ? 7.842 41.896 22.474 1.00 77.88 236 ASP A O 1
ATOM 1830 N N . ARG A 1 237 ? 6.661 42.538 20.678 1.00 72.88 237 ARG A N 1
ATOM 1831 C CA . ARG A 1 237 ? 6.743 43.991 20.933 1.00 72.88 237 ARG A CA 1
ATOM 1832 C C . ARG A 1 237 ? 5.448 44.610 21.467 1.00 72.88 237 ARG A C 1
ATOM 1834 O O . ARG A 1 237 ? 5.479 45.792 21.805 1.00 72.88 237 ARG A O 1
ATOM 1841 N N . ASP A 1 238 ? 4.382 43.820 21.546 1.00 51.31 238 ASP A N 1
ATOM 1842 C CA . ASP A 1 238 ? 3.074 44.164 22.116 1.00 51.31 238 ASP A CA 1
ATOM 1843 C C . ASP A 1 238 ? 2.865 43.402 23.434 1.00 51.31 238 ASP A C 1
ATOM 1845 O O . ASP A 1 238 ? 2.286 43.992 24.375 1.00 51.31 238 ASP A O 1
#

Secondary structure (DSSP, 8-state):
-------GGG---TTHHHHHHHHHHT----TTHHHHHHHHHHHHHHHHHHHHHHHHHHTTSPP-----HHHHHHHHHHHHHHTSS-HHHHHHHHHHHHH-HHHHHS-HHHHHHHHHHHS-SSHHHHHHHHHHHHHHHHHHHHHHHHHTT----PPPPHHHHHHHHHHHTTTHHHHHHHHHHHHHHHHHH-TTT--GGGPPP------TTTHHHHHHHHTT-HHHHHHHHHHHHHHT--

Radius of gyration: 29.34 Å; chains: 1; bounding box: 77×71×67 Å